Protein AF-A0A1P8WFX8-F1 (afdb_monomer)

Secondary structure (DSSP, 8-state):
--HHHHHHHHHHS-TTTTTSSS--HHHHHHHHHHHHHHHHHHHHHHHHHHHHHHHHHHHHHHHHHHHHHHHHHHHHHHHHTT-HHHHHHHHHHHHHHHHHHHHHHHHHHHHHHHHHHHHHHHHHHHHHHHHHHHHHHHHHHHHHHHHHHHHHHHHHHS---TTSHHHHHHHHHHHHHHHHHHHHHHHHHHHHHHTTSS--HHHHHHHHHHHHHHHHHHTT-

Structure (mmCIF, N/CA/C/O backbone):
data_AF-A0A1P8WFX8-F1
#
_entry.id   AF-A0A1P8WFX8-F1
#
loop_
_atom_site.group_PDB
_atom_site.id
_atom_site.type_symbol
_atom_site.label_atom_id
_atom_site.label_alt_id
_atom_site.label_comp_id
_atom_site.label_asym_id
_atom_site.label_entity_id
_atom_site.label_seq_id
_atom_site.pdbx_PDB_ins_code
_atom_site.Cartn_x
_atom_site.Cartn_y
_atom_site.Cartn_z
_atom_site.occupan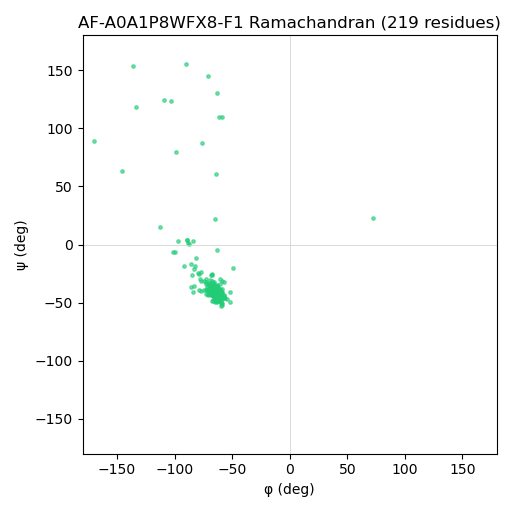cy
_atom_site.B_iso_or_equiv
_atom_site.auth_seq_id
_atom_site.auth_comp_id
_atom_site.auth_asym_id
_atom_site.auth_atom_id
_atom_site.pdbx_PDB_model_num
ATOM 1 N N . MET A 1 1 ? -5.690 -9.259 -25.626 1.00 56.44 1 MET A N 1
ATOM 2 C CA . MET A 1 1 ? -4.248 -9.549 -25.450 1.00 56.44 1 MET A CA 1
ATOM 3 C C . MET A 1 1 ? -3.688 -8.561 -24.440 1.00 56.44 1 MET A C 1
ATOM 5 O O . MET A 1 1 ? -3.880 -7.371 -24.637 1.00 56.44 1 MET A O 1
ATOM 9 N N . GLY A 1 2 ? -3.106 -9.028 -23.331 1.00 77.25 2 GLY A N 1
ATOM 10 C CA . GLY A 1 2 ? -2.660 -8.148 -22.244 1.00 77.25 2 GLY A CA 1
ATOM 11 C C . GLY A 1 2 ? -1.430 -7.318 -22.618 1.00 77.25 2 GLY A C 1
ATOM 12 O O . GLY A 1 2 ? -0.546 -7.807 -23.316 1.00 77.25 2 GLY A O 1
ATOM 13 N N . LEU A 1 3 ? -1.361 -6.086 -22.115 1.00 67.75 3 LEU A N 1
ATOM 14 C CA . LEU A 1 3 ? -0.237 -5.157 -22.296 1.00 67.75 3 LEU A CA 1
ATOM 15 C C . LEU A 1 3 ? 1.113 -5.790 -21.919 1.00 67.75 3 LEU A C 1
ATOM 17 O O . LEU A 1 3 ? 2.101 -5.681 -22.638 1.00 67.75 3 LEU A O 1
ATOM 21 N N . PHE A 1 4 ? 1.108 -6.555 -20.825 1.00 68.94 4 PHE A N 1
ATOM 22 C CA . PHE A 1 4 ? 2.247 -7.346 -20.361 1.00 68.94 4 PHE A CA 1
ATOM 23 C C . PHE A 1 4 ? 2.668 -8.431 -21.343 1.00 68.94 4 PHE A C 1
ATOM 25 O O . PHE A 1 4 ? 3.859 -8.659 -21.521 1.00 68.94 4 PHE A O 1
ATOM 32 N N . LYS A 1 5 ? 1.697 -9.087 -21.985 1.00 72.88 5 LYS A N 1
ATOM 33 C CA . LYS A 1 5 ? 1.970 -10.114 -22.986 1.00 72.88 5 LYS A CA 1
ATOM 34 C C . LYS A 1 5 ? 2.610 -9.483 -24.218 1.00 72.88 5 LYS A C 1
ATOM 36 O O . LYS A 1 5 ? 3.640 -9.963 -24.643 1.00 72.88 5 LYS A O 1
ATOM 41 N N . ARG A 1 6 ? 2.107 -8.332 -24.682 1.00 72.44 6 ARG A N 1
ATOM 42 C CA . ARG A 1 6 ? 2.727 -7.573 -25.782 1.00 72.44 6 ARG A CA 1
ATOM 43 C C . ARG A 1 6 ? 4.179 -7.192 -25.495 1.00 72.44 6 ARG A C 1
ATOM 45 O O . ARG A 1 6 ? 5.024 -7.347 -26.360 1.00 72.44 6 ARG A O 1
ATOM 52 N N . ILE A 1 7 ? 4.477 -6.715 -24.287 1.00 68.44 7 ILE A N 1
ATOM 53 C CA . ILE A 1 7 ? 5.852 -6.351 -23.908 1.00 68.44 7 ILE A CA 1
ATOM 54 C C . ILE A 1 7 ? 6.739 -7.588 -23.822 1.00 68.44 7 ILE A C 1
ATOM 56 O O . ILE A 1 7 ? 7.848 -7.562 -24.342 1.00 68.44 7 ILE A O 1
ATOM 60 N N . SER A 1 8 ? 6.245 -8.669 -23.216 1.00 72.62 8 SER A N 1
ATOM 61 C CA . SER A 1 8 ? 6.962 -9.944 -23.179 1.00 72.62 8 SER A CA 1
ATOM 62 C C . SER A 1 8 ? 7.231 -10.465 -24.587 1.00 72.62 8 SER A C 1
ATOM 64 O O . SER A 1 8 ? 8.357 -10.841 -24.872 1.00 72.62 8 SER A O 1
ATOM 66 N N . ASP A 1 9 ? 6.238 -10.423 -25.475 1.00 73.81 9 ASP A N 1
ATOM 67 C CA . ASP A 1 9 ? 6.354 -10.866 -26.862 1.00 73.81 9 ASP A CA 1
ATOM 68 C C . ASP A 1 9 ? 7.395 -10.015 -27.615 1.00 73.81 9 ASP A C 1
ATOM 70 O O . ASP A 1 9 ? 8.223 -10.571 -28.322 1.00 73.81 9 ASP A O 1
ATOM 74 N N . ILE A 1 10 ? 7.437 -8.691 -27.402 1.00 68.50 10 ILE A N 1
ATOM 75 C CA . ILE A 1 10 ? 8.447 -7.795 -28.006 1.00 68.50 10 ILE A CA 1
ATOM 76 C C . ILE A 1 10 ? 9.856 -8.052 -27.443 1.00 68.50 10 ILE A C 1
ATOM 78 O O . ILE A 1 10 ? 10.834 -7.958 -28.179 1.00 68.50 10 ILE A O 1
ATOM 82 N N . ILE A 1 11 ? 9.984 -8.353 -26.146 1.00 66.50 11 ILE A N 1
ATOM 83 C CA . ILE A 1 11 ? 11.280 -8.655 -25.510 1.00 66.50 11 ILE A CA 1
ATOM 84 C C . ILE A 1 11 ? 11.791 -10.038 -25.939 1.00 66.50 11 ILE A C 1
ATOM 86 O O . ILE A 1 11 ? 12.990 -10.217 -26.139 1.00 66.50 11 ILE A O 1
ATOM 90 N N . SER A 1 12 ? 10.891 -11.018 -26.051 1.00 67.44 12 SER A N 1
ATOM 91 C CA . SER A 1 12 ? 11.200 -12.395 -26.444 1.00 67.44 12 SER A CA 1
ATOM 92 C C . SER A 1 12 ? 11.386 -12.557 -27.950 1.00 67.44 12 SER A C 1
ATOM 94 O O . SER A 1 12 ? 12.101 -13.469 -28.364 1.00 67.44 12 SER A O 1
ATOM 96 N N . ALA A 1 13 ? 10.780 -11.688 -28.766 1.00 64.88 13 ALA A N 1
ATOM 97 C CA . ALA A 1 13 ? 11.013 -11.652 -30.200 1.00 64.88 13 ALA A CA 1
ATOM 98 C C . ALA A 1 13 ? 12.492 -11.345 -30.455 1.00 64.88 13 ALA A C 1
ATOM 100 O O . ALA A 1 13 ? 12.999 -10.252 -30.192 1.00 64.88 13 ALA A O 1
ATOM 101 N N . ASN A 1 14 ? 13.210 -12.349 -30.948 1.00 53.84 14 ASN A N 1
ATOM 102 C CA . ASN A 1 14 ? 14.603 -12.202 -31.311 1.00 53.84 14 ASN A CA 1
ATOM 103 C C . ASN A 1 14 ? 14.687 -11.176 -32.452 1.00 53.84 14 ASN A C 1
ATOM 105 O O . ASN A 1 14 ? 13.964 -11.284 -33.441 1.00 53.84 14 ASN A O 1
ATOM 109 N N . LEU A 1 15 ? 15.573 -10.184 -32.324 1.00 51.28 15 LEU A N 1
ATOM 110 C CA . LEU A 1 15 ? 15.768 -9.077 -33.279 1.00 51.28 15 LEU A CA 1
ATOM 111 C C . LEU A 1 15 ? 15.912 -9.526 -34.751 1.00 51.28 15 LEU A C 1
ATOM 113 O O . LEU A 1 15 ? 15.701 -8.713 -35.646 1.00 51.28 15 LEU A O 1
ATOM 117 N N . ASN A 1 16 ? 16.257 -10.795 -34.995 1.00 48.66 16 ASN A N 1
ATOM 118 C CA . ASN A 1 16 ? 16.336 -11.399 -36.325 1.00 48.66 16 ASN A CA 1
ATOM 119 C C . ASN A 1 16 ? 14.975 -11.592 -37.026 1.00 48.66 16 ASN A C 1
ATOM 121 O O . ASN A 1 16 ? 14.942 -11.529 -38.248 1.00 48.66 16 ASN A O 1
ATOM 125 N N . GLU A 1 17 ? 13.872 -11.813 -36.302 1.00 52.41 17 GLU A N 1
ATOM 126 C CA . GLU A 1 17 ? 12.550 -12.104 -36.902 1.00 52.41 17 GLU A CA 1
ATOM 127 C C . GLU A 1 17 ? 11.697 -10.843 -37.136 1.00 52.41 17 GLU A C 1
ATOM 129 O O . GLU A 1 17 ? 10.786 -10.847 -37.958 1.00 52.41 17 GLU A O 1
ATOM 134 N N . MET A 1 18 ? 12.012 -9.721 -36.477 1.00 50.25 18 MET A N 1
ATOM 135 C CA . MET A 1 18 ? 11.267 -8.458 -36.627 1.00 50.25 18 MET A CA 1
ATOM 136 C C . MET A 1 18 ? 11.697 -7.597 -37.825 1.00 50.25 18 MET A C 1
ATOM 138 O O . MET A 1 18 ? 11.177 -6.500 -38.008 1.00 50.25 18 MET A O 1
ATOM 142 N N . VAL A 1 19 ? 12.636 -8.063 -38.652 1.00 49.78 19 VAL A N 1
ATOM 143 C CA . VAL A 1 19 ? 13.063 -7.335 -39.860 1.00 49.78 19 VAL A CA 1
ATOM 144 C C . VAL A 1 19 ? 12.045 -7.483 -41.005 1.00 49.78 19 VAL A C 1
ATOM 146 O O . VAL A 1 19 ? 11.970 -6.610 -41.866 1.00 49.78 19 VAL A O 1
ATOM 149 N N . GLU A 1 20 ? 11.217 -8.535 -41.009 1.00 47.53 20 GLU A N 1
ATOM 150 C CA . GLU A 1 20 ? 10.267 -8.806 -42.103 1.00 47.53 20 GLU A CA 1
ATOM 151 C C . GLU A 1 20 ? 8.939 -8.034 -41.998 1.00 47.53 20 GLU A C 1
ATOM 153 O O . GLU A 1 20 ? 8.277 -7.807 -43.013 1.00 47.53 20 GLU A O 1
ATOM 158 N N . GLN A 1 21 ? 8.556 -7.552 -40.810 1.00 49.03 21 GLN A N 1
ATOM 159 C CA . GLN A 1 21 ? 7.349 -6.741 -40.617 1.00 49.03 21 GLN A CA 1
ATOM 160 C C . GLN A 1 21 ? 7.727 -5.292 -40.311 1.00 49.03 21 GLN A C 1
ATOM 162 O O . GLN A 1 21 ? 8.481 -5.008 -39.393 1.00 49.03 21 GLN A O 1
ATOM 167 N N . HIS A 1 22 ? 7.200 -4.366 -41.107 1.00 50.59 22 HIS A N 1
ATOM 168 C CA . HIS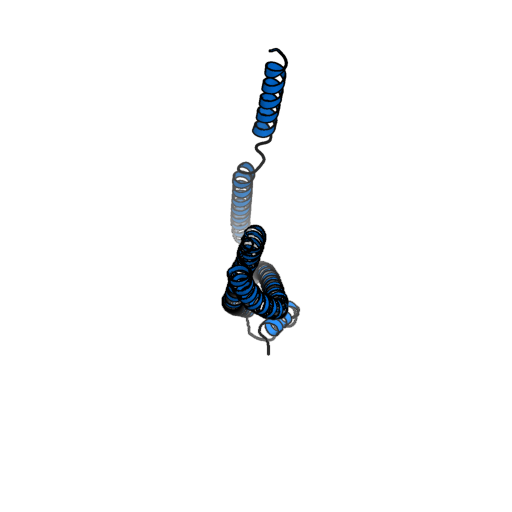 A 1 22 ? 7.580 -2.953 -41.206 1.00 50.59 22 HIS A CA 1
ATOM 169 C C . HIS A 1 22 ? 7.332 -2.076 -39.941 1.00 50.59 22 HIS A C 1
ATOM 171 O O . HIS A 1 22 ? 7.239 -0.853 -40.059 1.00 50.59 22 HIS A O 1
ATOM 177 N N . GLU A 1 23 ? 7.221 -2.640 -38.731 1.00 57.81 23 GLU A N 1
ATOM 178 C CA . GLU A 1 23 ? 7.026 -1.893 -37.477 1.00 57.81 23 GLU A CA 1
ATOM 179 C C . GLU A 1 23 ? 8.318 -1.785 -36.651 1.00 57.81 23 GLU A C 1
ATOM 181 O O . GLU A 1 23 ? 8.911 -2.781 -36.248 1.00 57.81 23 GLU A O 1
ATOM 186 N N . ASP A 1 24 ? 8.733 -0.547 -36.343 1.00 72.62 24 ASP A N 1
ATOM 187 C CA . ASP A 1 24 ? 9.866 -0.252 -35.455 1.00 72.62 24 ASP A CA 1
ATOM 188 C C . ASP A 1 24 ? 9.630 -0.863 -34.045 1.00 72.62 24 ASP A C 1
ATOM 190 O O . ASP A 1 24 ? 8.842 -0.295 -33.271 1.00 72.62 24 ASP A O 1
ATOM 194 N N . PRO A 1 25 ? 10.359 -1.923 -33.625 1.00 72.12 25 PRO A N 1
ATOM 195 C CA . PRO A 1 25 ? 10.209 -2.532 -32.291 1.00 72.12 25 PRO A CA 1
ATOM 196 C C . PRO A 1 25 ? 10.420 -1.524 -31.162 1.00 72.12 25 PRO A C 1
ATOM 198 O O . PRO A 1 25 ? 9.790 -1.576 -30.109 1.00 72.12 25 PRO A O 1
ATOM 201 N N . GLU A 1 26 ? 11.293 -0.552 -31.411 1.00 77.00 26 GLU A N 1
ATOM 202 C CA . GLU A 1 26 ? 11.601 0.536 -30.497 1.00 77.00 26 GLU A CA 1
ATOM 203 C C . GLU A 1 26 ? 10.384 1.429 -30.222 1.00 77.00 26 GLU A C 1
ATOM 205 O O . GLU A 1 26 ? 10.156 1.832 -29.080 1.00 77.00 26 GLU A O 1
ATOM 210 N N . LYS A 1 27 ? 9.585 1.741 -31.251 1.00 82.12 27 LYS A N 1
ATOM 211 C CA . LYS A 1 27 ? 8.382 2.571 -31.098 1.00 82.12 27 LYS A CA 1
ATOM 212 C C . LYS A 1 27 ? 7.293 1.807 -30.355 1.00 82.12 27 LYS A C 1
ATOM 214 O O . LYS A 1 27 ? 6.700 2.363 -29.432 1.00 82.12 27 LYS A O 1
ATOM 219 N N . MET A 1 28 ? 7.103 0.535 -30.696 1.00 80.62 28 MET A N 1
ATOM 220 C CA . MET A 1 28 ? 6.141 -0.348 -30.034 1.00 80.62 28 MET A CA 1
ATOM 221 C C . MET A 1 28 ? 6.474 -0.531 -28.550 1.00 80.62 28 MET A C 1
ATOM 223 O O . MET A 1 28 ? 5.609 -0.352 -27.695 1.00 80.62 28 MET A O 1
ATOM 227 N N . LEU A 1 29 ? 7.745 -0.783 -28.218 1.00 82.06 29 LEU A N 1
ATOM 228 C CA . LEU A 1 29 ? 8.194 -0.906 -26.831 1.00 82.06 29 LEU A CA 1
ATOM 229 C C . LEU A 1 29 ? 8.054 0.419 -26.065 1.00 82.06 29 LEU A C 1
ATOM 231 O O . LEU A 1 29 ? 7.585 0.426 -24.929 1.00 82.06 29 LEU A O 1
ATOM 235 N N . LYS A 1 30 ? 8.388 1.561 -26.688 1.00 86.19 30 LYS A N 1
ATOM 236 C CA . LYS A 1 30 ? 8.165 2.897 -26.100 1.00 86.19 30 LYS A CA 1
ATOM 237 C C . LYS A 1 30 ? 6.692 3.150 -25.792 1.00 86.19 30 LYS A C 1
ATOM 239 O O . LYS A 1 30 ? 6.390 3.672 -24.719 1.00 86.19 30 LYS A O 1
ATOM 244 N N . GLN A 1 31 ? 5.792 2.807 -26.710 1.00 86.94 31 GLN A N 1
ATOM 245 C CA . GLN A 1 31 ? 4.354 2.948 -26.502 1.00 86.94 31 GLN A CA 1
ATOM 246 C C . GLN A 1 31 ? 3.876 2.039 -25.369 1.00 86.94 31 GLN A C 1
ATOM 248 O O . GLN A 1 31 ? 3.228 2.513 -24.439 1.00 86.94 31 GLN A O 1
ATOM 253 N N . ALA A 1 32 ? 4.279 0.772 -25.382 1.00 83.44 32 ALA A N 1
ATOM 254 C CA . ALA A 1 32 ? 3.885 -0.177 -24.356 1.00 83.44 32 ALA A CA 1
ATOM 255 C C . ALA A 1 32 ? 4.404 0.223 -22.957 1.00 83.44 32 ALA A C 1
ATOM 257 O O . ALA A 1 32 ? 3.692 0.079 -21.967 1.00 83.44 32 ALA A O 1
ATOM 258 N N . ILE A 1 33 ? 5.600 0.820 -22.859 1.00 87.81 33 ILE A N 1
ATOM 259 C CA . ILE A 1 33 ? 6.113 1.405 -21.607 1.00 87.81 33 ILE A CA 1
ATOM 260 C C . ILE A 1 33 ? 5.248 2.583 -21.134 1.00 87.81 33 ILE A C 1
ATOM 262 O O . ILE A 1 33 ? 5.041 2.736 -19.930 1.00 87.81 33 ILE A O 1
ATOM 266 N N . ARG A 1 34 ? 4.750 3.439 -22.038 1.00 90.38 34 ARG A N 1
ATOM 267 C CA . ARG A 1 34 ? 3.857 4.556 -21.666 1.00 90.38 34 ARG A CA 1
ATOM 268 C C . ARG A 1 34 ? 2.531 4.039 -21.121 1.00 90.38 34 ARG A C 1
ATOM 270 O O . ARG A 1 34 ? 2.134 4.433 -20.031 1.00 90.38 34 ARG A O 1
ATOM 277 N N . GLU A 1 35 ? 1.918 3.103 -21.831 1.00 87.81 35 GLU A N 1
ATOM 278 C CA . GLU A 1 35 ? 0.680 2.452 -21.409 1.00 87.81 35 GLU A CA 1
ATOM 2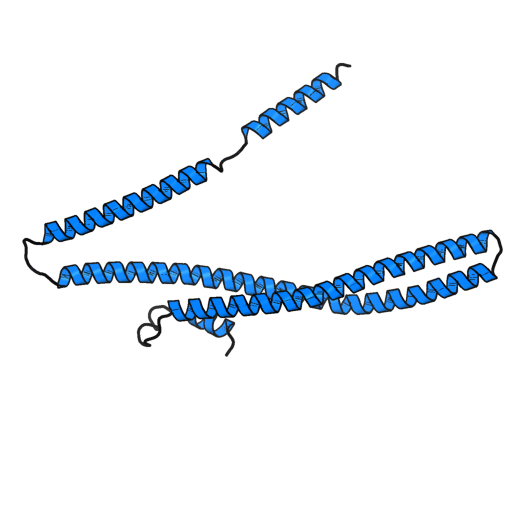79 C C . GLU A 1 35 ? 0.861 1.710 -20.064 1.00 87.81 35 GLU A C 1
ATOM 281 O O . GLU A 1 35 ? 0.014 1.799 -19.175 1.00 87.81 35 GLU A O 1
ATOM 286 N N . MET A 1 36 ? 2.005 1.046 -19.847 1.00 88.25 36 MET A N 1
ATOM 287 C CA . MET A 1 36 ? 2.332 0.409 -18.565 1.00 88.25 36 MET A CA 1
ATOM 288 C C . MET A 1 36 ? 2.485 1.435 -17.437 1.00 88.25 36 MET A C 1
ATOM 290 O O . MET A 1 36 ? 1.989 1.203 -16.339 1.00 88.25 36 MET A O 1
ATOM 294 N N . LYS A 1 37 ? 3.124 2.585 -17.694 1.00 91.56 37 LYS A N 1
ATOM 295 C CA . LYS A 1 37 ? 3.221 3.686 -16.720 1.00 91.56 37 LYS A CA 1
ATOM 296 C C . LYS A 1 37 ? 1.848 4.217 -16.322 1.00 91.56 37 LYS A C 1
ATOM 298 O O . LYS A 1 37 ? 1.622 4.492 -15.148 1.00 91.56 37 LYS A O 1
ATOM 303 N N . GLU A 1 38 ? 0.943 4.378 -17.280 1.00 92.12 38 GLU A N 1
ATOM 304 C CA . GLU A 1 38 ? -0.431 4.814 -17.011 1.00 92.12 38 GLU A CA 1
ATOM 305 C C . GLU A 1 38 ? -1.200 3.772 -16.195 1.00 92.12 38 GLU A C 1
ATOM 307 O O . GLU A 1 38 ? -1.835 4.117 -15.199 1.00 92.12 38 GLU A O 1
ATOM 312 N N . SER A 1 39 ? -1.068 2.491 -16.547 1.00 89.06 39 SER A N 1
ATOM 313 C CA . SER A 1 39 ? -1.672 1.391 -15.794 1.00 89.06 39 SER A CA 1
ATOM 314 C C . SER A 1 39 ? -1.134 1.292 -14.365 1.00 89.06 39 SER A C 1
ATOM 316 O O . SER A 1 39 ? -1.922 1.071 -13.448 1.00 89.06 39 SER A O 1
ATOM 318 N N . ILE A 1 40 ? 0.173 1.489 -14.159 1.00 91.69 40 ILE A N 1
ATOM 319 C CA . ILE A 1 40 ? 0.781 1.519 -12.823 1.00 91.69 40 ILE A CA 1
ATOM 320 C C . ILE A 1 40 ? 0.211 2.680 -12.014 1.00 91.69 40 ILE A C 1
ATOM 322 O O . ILE A 1 40 ? -0.239 2.457 -10.900 1.00 91.69 40 ILE A O 1
ATOM 326 N N . LYS A 1 41 ? 0.127 3.890 -12.580 1.00 93.88 41 LYS A N 1
ATOM 327 C CA . LYS A 1 41 ? -0.475 5.041 -11.885 1.00 93.88 41 LYS A CA 1
ATOM 328 C C . LYS A 1 41 ? -1.927 4.789 -11.479 1.00 93.88 41 LYS A C 1
ATOM 330 O O . LYS A 1 41 ? -2.330 5.159 -10.380 1.00 93.88 41 LYS A O 1
ATOM 335 N N . ALA A 1 42 ? -2.720 4.165 -12.348 1.00 90.94 42 ALA A N 1
ATOM 336 C CA . ALA A 1 42 ? -4.094 3.799 -12.013 1.00 90.94 42 ALA A CA 1
ATOM 337 C C . ALA A 1 42 ? -4.133 2.784 -10.855 1.00 90.94 42 ALA A C 1
ATOM 339 O O . ALA A 1 42 ? -4.839 2.996 -9.871 1.00 90.94 42 ALA A O 1
ATOM 340 N N . ALA A 1 43 ? -3.301 1.739 -10.925 1.00 91.06 43 ALA A N 1
ATOM 341 C CA . ALA A 1 43 ? -3.182 0.736 -9.871 1.00 91.06 43 ALA A CA 1
ATOM 342 C C . ALA A 1 43 ? -2.669 1.325 -8.541 1.00 91.06 43 ALA A C 1
ATOM 344 O O . ALA A 1 43 ? -3.125 0.914 -7.474 1.00 91.06 43 ALA A O 1
ATOM 345 N N . GLU A 1 44 ? -1.766 2.309 -8.579 1.00 92.81 44 GLU A N 1
ATOM 346 C CA . GLU A 1 44 ? -1.293 3.053 -7.405 1.00 92.81 44 GLU A CA 1
ATOM 347 C C . GLU A 1 44 ? -2.430 3.812 -6.725 1.00 92.81 44 GLU A C 1
ATOM 349 O O . GLU A 1 44 ? -2.557 3.748 -5.503 1.00 92.81 44 GLU A O 1
ATOM 354 N N . LEU A 1 45 ? -3.282 4.496 -7.495 1.00 94.25 45 LEU A N 1
ATOM 355 C CA . LEU A 1 45 ? -4.430 5.224 -6.952 1.00 94.25 45 LEU A CA 1
ATOM 356 C C . LEU A 1 45 ? -5.442 4.281 -6.297 1.00 94.25 45 LEU A C 1
ATOM 358 O O . LEU A 1 45 ? -5.921 4.562 -5.196 1.00 94.25 45 LEU A O 1
ATOM 362 N N . ASP A 1 46 ? -5.745 3.154 -6.937 1.00 90.19 46 ASP A N 1
ATOM 363 C CA . ASP A 1 46 ? -6.674 2.169 -6.382 1.00 90.19 46 ASP A CA 1
ATOM 364 C C . ASP A 1 46 ? -6.094 1.484 -5.140 1.00 90.19 46 ASP A C 1
ATOM 366 O O . ASP A 1 46 ? -6.763 1.395 -4.108 1.00 90.19 46 ASP A O 1
ATOM 370 N N . THR A 1 47 ? -4.811 1.117 -5.169 1.00 92.19 47 THR A N 1
ATOM 371 C CA . THR A 1 47 ? -4.114 0.565 -3.998 1.00 92.19 47 THR A CA 1
ATOM 372 C C . THR A 1 47 ? -4.052 1.582 -2.859 1.00 92.19 47 THR A C 1
ATOM 374 O O . THR A 1 47 ? -4.253 1.224 -1.698 1.00 92.19 47 THR A O 1
ATOM 377 N N . ALA A 1 48 ? -3.837 2.865 -3.160 1.00 92.56 48 ALA A N 1
ATOM 378 C CA . ALA A 1 48 ? -3.840 3.929 -2.163 1.00 92.56 48 ALA A CA 1
ATOM 379 C C . ALA A 1 48 ? -5.214 4.092 -1.498 1.00 92.56 48 ALA A C 1
ATOM 381 O O . ALA A 1 48 ? -5.276 4.307 -0.288 1.00 92.56 48 ALA A O 1
ATOM 382 N N . ARG A 1 49 ? -6.314 3.951 -2.251 1.00 92.75 49 ARG A N 1
ATOM 383 C CA . ARG A 1 49 ? -7.681 3.980 -1.700 1.00 92.75 49 ARG A CA 1
ATOM 384 C C . ARG A 1 49 ? -7.933 2.812 -0.752 1.00 92.75 49 ARG A C 1
ATOM 386 O O . ARG A 1 49 ? -8.425 3.031 0.354 1.00 92.75 49 ARG A O 1
ATOM 393 N N . VAL A 1 50 ? -7.558 1.596 -1.150 1.00 91.38 50 VAL A N 1
ATOM 394 C CA . VAL A 1 50 ? -7.710 0.396 -0.308 1.00 91.38 50 VAL A CA 1
ATOM 395 C C . VAL A 1 50 ? -6.861 0.519 0.959 1.00 91.38 50 VAL A C 1
ATOM 397 O O . VAL A 1 50 ? -7.371 0.350 2.065 1.00 91.38 50 VAL A O 1
ATOM 400 N N . LEU A 1 51 ? -5.604 0.944 0.823 1.00 93.06 51 LEU A N 1
ATOM 401 C CA . LEU A 1 51 ? -4.712 1.185 1.956 1.00 93.06 51 LEU A CA 1
ATOM 402 C C . LEU A 1 51 ? -5.226 2.296 2.885 1.00 93.06 51 LEU A C 1
ATOM 404 O O . LEU A 1 51 ? -5.057 2.222 4.103 1.00 93.06 51 LEU A O 1
ATOM 408 N N . ALA A 1 52 ? -5.835 3.348 2.338 1.00 94.12 52 ALA A N 1
ATOM 409 C CA . ALA A 1 52 ? -6.445 4.400 3.143 1.00 94.12 52 ALA A CA 1
ATOM 410 C C . ALA A 1 52 ? -7.616 3.856 3.972 1.00 94.12 52 ALA A C 1
ATOM 412 O O . ALA A 1 5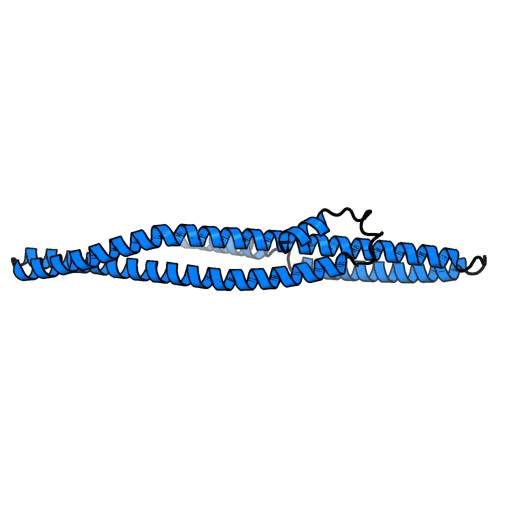2 ? -7.734 4.211 5.145 1.00 94.12 52 ALA A O 1
ATOM 413 N N . ASN A 1 53 ? -8.437 2.974 3.397 1.00 93.06 53 ASN A N 1
ATOM 414 C CA . ASN A 1 53 ? -9.523 2.311 4.116 1.00 93.06 53 ASN A CA 1
ATOM 415 C C . ASN A 1 53 ? -8.988 1.376 5.209 1.00 93.06 53 ASN A C 1
ATOM 417 O O . ASN A 1 53 ? -9.427 1.486 6.349 1.00 93.06 53 ASN A O 1
ATOM 421 N N . GLU A 1 54 ? -7.975 0.555 4.919 1.00 94.38 54 GLU A N 1
ATOM 422 C CA . GLU A 1 54 ? -7.302 -0.278 5.930 1.00 94.38 54 GLU A CA 1
ATOM 423 C C . GLU A 1 54 ? -6.765 0.577 7.091 1.00 94.38 54 GLU A C 1
ATOM 425 O O . GLU A 1 54 ? -6.994 0.279 8.262 1.00 94.38 54 GLU A O 1
ATOM 430 N N . LYS A 1 55 ? -6.102 1.704 6.791 1.00 96.06 55 LYS A N 1
ATOM 431 C CA . LYS A 1 55 ? -5.608 2.631 7.822 1.00 96.06 55 LYS A CA 1
ATOM 432 C C . LYS A 1 55 ? -6.733 3.255 8.645 1.00 96.06 55 LYS A C 1
ATOM 434 O O . LYS A 1 55 ? -6.530 3.495 9.835 1.00 96.06 55 LYS A O 1
ATOM 439 N N . LYS A 1 56 ? -7.885 3.554 8.040 1.00 96.25 56 LYS A N 1
ATOM 440 C CA . LYS A 1 56 ? -9.062 4.047 8.772 1.00 96.25 56 LYS A CA 1
ATOM 441 C C . LYS A 1 56 ? -9.582 2.982 9.733 1.00 96.25 56 LYS A C 1
ATOM 443 O O . LYS A 1 56 ? -9.686 3.280 10.917 1.00 96.25 56 LYS A O 1
ATOM 448 N N . LEU A 1 57 ? -9.771 1.749 9.262 1.00 96.00 57 LEU A N 1
ATOM 449 C CA . LEU A 1 57 ? -10.199 0.622 10.096 1.00 96.00 57 LEU A CA 1
ATOM 450 C C . LEU A 1 57 ? -9.235 0.380 11.266 1.00 96.00 57 LEU A C 1
ATOM 452 O O . LEU A 1 57 ? -9.671 0.256 12.405 1.00 96.00 57 LEU A O 1
ATOM 456 N N . LYS A 1 58 ? -7.916 0.421 11.027 1.00 96.56 58 LYS A N 1
ATOM 457 C CA . LYS A 1 58 ? -6.904 0.314 12.096 1.00 96.56 58 LYS A CA 1
ATOM 458 C C . LYS A 1 58 ? -7.014 1.429 13.133 1.00 96.56 58 LYS A C 1
ATOM 460 O O . LYS A 1 58 ? -6.879 1.173 14.325 1.00 96.56 58 LYS A O 1
ATOM 465 N N . ARG A 1 59 ? -7.252 2.672 12.704 1.00 97.56 59 ARG A N 1
ATOM 466 C CA . ARG A 1 59 ? -7.443 3.803 13.629 1.00 97.56 59 ARG A CA 1
ATOM 467 C C . ARG A 1 59 ? -8.716 3.640 14.454 1.00 97.56 59 ARG A C 1
ATOM 469 O O . ARG A 1 59 ? -8.682 3.855 15.660 1.00 97.56 59 ARG A O 1
ATOM 476 N N . GLU A 1 60 ? -9.814 3.245 13.819 1.00 96.50 60 GLU A N 1
ATOM 477 C CA . GLU A 1 60 ? -11.079 2.974 14.506 1.00 96.50 60 GLU A CA 1
ATOM 478 C C . GLU A 1 60 ? -10.945 1.821 15.503 1.00 96.50 60 GLU A C 1
ATOM 480 O O . GLU A 1 60 ? -11.469 1.920 16.614 1.00 96.50 60 GLU A O 1
ATOM 485 N N . LEU A 1 61 ? -10.188 0.777 15.154 1.00 97.75 61 LEU A N 1
ATOM 486 C CA . LEU A 1 61 ? -9.885 -0.335 16.048 1.00 97.75 61 LEU A CA 1
ATOM 487 C C . LEU A 1 61 ? -9.152 0.159 17.297 1.00 97.75 61 LEU A C 1
ATOM 489 O O . LEU A 1 61 ? -9.619 -0.077 18.406 1.00 97.75 61 LEU A O 1
ATOM 493 N N . VAL A 1 62 ? -8.053 0.900 17.122 1.00 97.62 62 VAL A N 1
ATOM 494 C CA . VAL A 1 62 ? -7.258 1.438 18.239 1.00 97.62 62 VAL A CA 1
ATOM 495 C C . VAL A 1 62 ? -8.102 2.343 19.141 1.00 97.62 62 VAL A C 1
ATOM 497 O O . VAL A 1 62 ? -8.013 2.247 20.366 1.00 97.62 62 VAL A O 1
ATOM 500 N N . ASN A 1 63 ? -8.959 3.187 18.560 1.00 96.81 63 ASN A N 1
ATOM 501 C CA . ASN A 1 63 ? -9.857 4.049 19.327 1.00 96.81 63 ASN A CA 1
ATOM 502 C C . ASN A 1 63 ? -10.847 3.223 20.162 1.00 96.81 63 ASN A C 1
ATOM 504 O O . ASN A 1 63 ? -10.945 3.432 21.371 1.00 96.81 63 ASN A O 1
ATOM 508 N N . ASN A 1 64 ? -11.520 2.238 19.563 1.00 96.94 64 ASN A N 1
ATOM 509 C CA . ASN A 1 64 ? -12.467 1.393 20.293 1.00 96.94 64 ASN A CA 1
ATOM 510 C C . ASN A 1 64 ? -11.774 0.510 21.342 1.00 96.94 64 ASN A C 1
ATOM 512 O O . ASN A 1 64 ? -12.310 0.322 22.430 1.00 96.94 64 ASN A O 1
ATOM 516 N N . GLU A 1 65 ? -10.563 0.015 21.079 1.00 97.19 65 GLU A N 1
ATOM 517 C CA . GLU A 1 65 ? -9.762 -0.695 22.083 1.00 97.19 65 GLU A CA 1
ATOM 518 C C . GLU A 1 65 ? -9.396 0.211 23.265 1.00 97.19 65 GLU A C 1
ATOM 520 O O . GLU A 1 65 ? -9.420 -0.229 24.418 1.00 97.19 65 GLU A O 1
ATOM 525 N N . SER A 1 66 ? -9.091 1.486 23.005 1.00 97.50 66 SER A N 1
ATOM 526 C CA . SER A 1 66 ? -8.853 2.470 24.064 1.00 97.50 66 SER A CA 1
ATOM 527 C C . SER A 1 66 ? -10.119 2.748 24.882 1.00 97.50 66 SER A C 1
ATOM 529 O O . SER A 1 66 ? -10.048 2.805 26.110 1.00 97.50 66 SER A O 1
ATOM 531 N N . ASP A 1 67 ? -11.287 2.805 24.236 1.00 96.25 67 ASP A N 1
ATOM 532 C CA . ASP A 1 67 ? -12.578 2.948 24.910 1.00 96.25 67 ASP A CA 1
ATOM 533 C C . ASP A 1 67 ? -12.912 1.728 25.769 1.00 96.25 67 ASP A C 1
ATOM 535 O O . ASP A 1 67 ? -13.340 1.886 26.911 1.00 96.25 67 ASP A O 1
ATOM 539 N N . VAL A 1 68 ? -12.660 0.509 25.279 1.00 97.12 68 VAL A N 1
ATOM 540 C CA . VAL A 1 68 ? -12.810 -0.726 26.068 1.00 97.12 68 VAL A CA 1
ATOM 541 C C . VAL A 1 68 ? -11.952 -0.665 27.331 1.00 97.12 68 VAL A C 1
ATOM 543 O O . VAL A 1 68 ? -12.443 -0.987 28.416 1.00 97.12 68 VAL A O 1
ATOM 546 N N . LYS A 1 69 ? -10.691 -0.227 27.222 1.00 96.94 69 LYS A N 1
ATOM 547 C CA . LYS A 1 69 ? -9.797 -0.063 28.381 1.00 96.94 69 LYS A CA 1
ATOM 548 C C . LYS A 1 69 ? -10.321 0.997 29.348 1.00 96.94 69 LYS A C 1
ATOM 550 O O . LYS A 1 69 ? -10.387 0.735 30.544 1.00 96.94 69 LYS A O 1
ATOM 555 N N . ARG A 1 70 ? -10.765 2.148 28.834 1.00 97.19 70 ARG A N 1
ATOM 556 C CA . ARG A 1 70 ? -11.344 3.231 29.640 1.00 97.19 70 ARG A CA 1
ATOM 557 C C . ARG A 1 70 ? -12.580 2.770 30.412 1.00 97.19 70 ARG A C 1
ATOM 559 O O . ARG A 1 70 ? -12.647 2.969 31.616 1.00 97.19 70 ARG A O 1
ATOM 566 N N . TRP A 1 71 ? -13.531 2.114 29.746 1.00 96.00 71 TRP A N 1
ATOM 567 C CA . TRP A 1 71 ? -14.737 1.596 30.401 1.00 96.00 71 TRP A CA 1
ATOM 568 C C . TRP A 1 71 ? -14.441 0.456 31.374 1.00 96.00 71 TRP A C 1
ATOM 570 O O . TRP A 1 71 ? -15.194 0.264 32.322 1.00 96.00 71 TRP A O 1
ATOM 580 N N . THR A 1 72 ? -13.356 -0.290 31.157 1.00 95.62 72 THR A N 1
ATOM 581 C CA . THR A 1 72 ? -12.893 -1.297 32.119 1.00 95.62 72 THR A CA 1
ATOM 582 C C . THR A 1 72 ? -12.386 -0.629 33.396 1.00 95.62 72 THR A C 1
ATOM 584 O O . THR A 1 72 ? -12.868 -0.981 34.465 1.00 95.62 72 THR A O 1
ATOM 587 N N . ALA A 1 73 ? -11.523 0.385 33.286 1.00 96.69 73 ALA A N 1
ATOM 588 C CA . ALA A 1 73 ? -11.025 1.132 34.443 1.00 96.69 73 ALA A CA 1
ATOM 589 C C . ALA A 1 73 ? -12.150 1.861 35.205 1.00 96.69 73 ALA A C 1
ATOM 591 O O . ALA A 1 73 ? -12.178 1.857 36.432 1.00 96.69 73 ALA A O 1
ATOM 592 N N . GLU A 1 74 ? -13.117 2.441 34.487 1.00 94.88 74 GLU A N 1
ATOM 593 C CA . GLU A 1 74 ? -14.295 3.075 35.097 1.00 94.88 74 GLU A CA 1
ATOM 594 C C . GLU A 1 74 ? -15.163 2.053 35.851 1.00 94.88 74 GLU A C 1
ATOM 596 O O . GLU A 1 74 ? -15.659 2.335 36.939 1.00 94.88 74 GLU A O 1
ATOM 601 N N . ALA A 1 75 ? -15.341 0.851 35.289 1.00 94.50 75 ALA A N 1
ATOM 602 C CA . ALA A 1 75 ? -16.077 -0.220 35.951 1.00 94.50 75 ALA A CA 1
ATOM 603 C C . ALA A 1 75 ? -15.357 -0.706 37.216 1.00 94.50 75 ALA A C 1
ATOM 605 O O . ALA A 1 75 ? -16.014 -0.899 38.233 1.00 94.50 75 ALA A O 1
ATOM 606 N N . GLU A 1 76 ? -14.033 -0.871 37.164 1.00 94.88 76 GLU A N 1
ATOM 607 C CA . GLU A 1 76 ? -13.203 -1.246 38.318 1.00 94.88 76 GLU A CA 1
ATOM 608 C C . GLU A 1 76 ? -13.319 -0.202 39.436 1.00 94.88 76 GLU A C 1
ATOM 610 O O . GLU A 1 76 ? -13.695 -0.541 40.555 1.00 94.88 76 GLU A O 1
ATOM 615 N N . SER A 1 77 ? -13.148 1.084 39.110 1.00 96.06 77 SER A N 1
ATOM 616 C CA . SER A 1 77 ? -13.287 2.164 40.092 1.00 96.06 77 SER A CA 1
ATOM 617 C C . SER A 1 77 ? -14.699 2.250 40.687 1.00 96.06 77 SER A C 1
ATOM 619 O O . SER A 1 77 ? -14.852 2.511 41.880 1.00 96.06 77 SER A O 1
ATOM 621 N N . ALA A 1 78 ? -15.744 2.009 39.891 1.00 94.44 78 ALA A N 1
ATOM 622 C CA . ALA A 1 78 ? -17.116 1.985 40.388 1.00 94.44 78 ALA A CA 1
ATOM 623 C C . ALA A 1 78 ? -17.365 0.824 41.367 1.00 94.44 78 ALA A C 1
ATOM 625 O O . ALA A 1 78 ? -18.089 1.008 42.347 1.00 94.44 78 ALA A O 1
ATOM 626 N N . VAL A 1 79 ?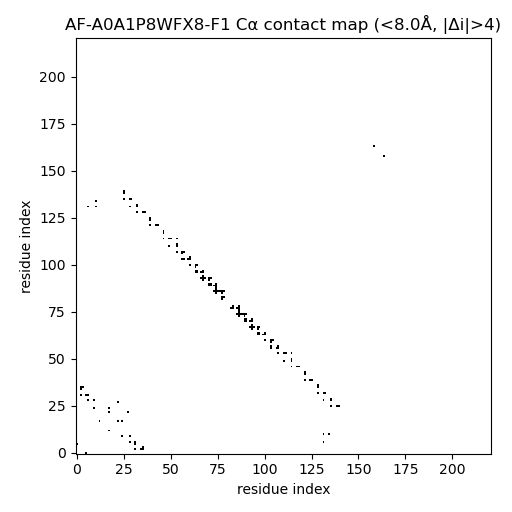 -16.757 -0.343 41.124 1.00 94.94 79 VAL A N 1
ATOM 627 C CA . VAL A 1 79 ? -16.809 -1.499 42.034 1.00 94.94 79 VAL A CA 1
ATOM 628 C C . VAL A 1 79 ? -16.067 -1.200 43.336 1.00 94.94 79 VAL A C 1
ATOM 630 O O . VAL A 1 79 ? -16.598 -1.497 44.404 1.00 94.94 79 VAL A O 1
ATOM 633 N N . ASP A 1 80 ? -14.905 -0.545 43.275 1.00 95.00 80 ASP A N 1
ATOM 634 C CA . ASP A 1 80 ? -14.120 -0.184 44.467 1.00 95.00 80 ASP A CA 1
ATOM 635 C C . ASP A 1 80 ? -14.890 0.738 45.427 1.00 95.00 80 ASP A C 1
ATOM 637 O O . ASP A 1 80 ? -14.753 0.644 46.647 1.00 95.00 80 ASP A O 1
ATOM 641 N N . VAL A 1 81 ? -15.737 1.619 44.884 1.00 95.38 81 VAL A N 1
ATOM 642 C CA . VAL A 1 81 ? -16.592 2.536 45.659 1.00 95.38 81 VAL A CA 1
ATOM 643 C C . VAL A 1 81 ? -17.949 1.892 46.018 1.00 95.38 81 VAL A C 1
ATOM 645 O O . VAL A 1 81 ? -18.787 2.517 46.666 1.00 95.38 81 VAL A O 1
ATOM 648 N N . GLY A 1 82 ? -18.185 0.632 45.628 1.00 94.44 82 GLY A N 1
ATOM 649 C CA . GLY A 1 82 ? -19.415 -0.117 45.917 1.00 94.44 82 GLY A CA 1
ATOM 650 C C . GLY A 1 82 ? -20.640 0.345 45.120 1.00 94.44 82 GLY A C 1
ATOM 651 O O . GLY A 1 82 ? -21.775 0.146 45.554 1.00 94.44 82 GLY A O 1
ATOM 652 N N . ASN A 1 83 ? -20.438 1.001 43.973 1.00 95.19 83 ASN A N 1
ATOM 653 C CA . ASN A 1 83 ? -21.512 1.497 43.115 1.00 95.19 83 ASN A CA 1
ATOM 654 C C . ASN A 1 83 ? -21.781 0.547 41.935 1.00 95.19 83 ASN A C 1
ATOM 656 O O . ASN A 1 83 ? -21.388 0.792 40.789 1.00 95.19 83 ASN A O 1
ATOM 660 N N . ASP A 1 84 ? -22.520 -0.524 42.221 1.00 93.56 84 ASP A N 1
ATOM 661 C CA . ASP A 1 84 ? -22.846 -1.585 41.261 1.00 93.56 84 ASP A CA 1
ATOM 662 C C . ASP A 1 84 ? -23.643 -1.099 40.040 1.00 93.56 84 ASP A C 1
ATOM 664 O O . ASP A 1 84 ? -23.529 -1.663 38.946 1.00 93.56 84 ASP A O 1
ATOM 668 N N . ASP A 1 85 ? -24.460 -0.055 40.193 1.00 94.00 85 ASP A N 1
ATOM 669 C CA . ASP A 1 85 ? -25.251 0.496 39.090 1.00 94.00 85 ASP A CA 1
ATOM 670 C C . ASP A 1 85 ? -24.370 1.234 38.076 1.00 94.00 85 ASP A C 1
ATOM 672 O O . ASP A 1 85 ? -24.588 1.125 36.862 1.00 94.00 85 ASP A O 1
ATOM 676 N N . LEU A 1 86 ? -23.359 1.967 38.552 1.00 92.00 86 LEU A N 1
ATOM 677 C CA . LEU A 1 86 ? -22.371 2.616 37.692 1.00 92.00 86 LEU A CA 1
ATOM 678 C C . LEU A 1 86 ? -21.465 1.573 37.023 1.00 92.00 86 LEU A C 1
ATOM 680 O O . LEU A 1 86 ? -21.255 1.644 35.808 1.00 92.00 86 LEU A O 1
ATOM 684 N N . ALA A 1 87 ? -21.033 0.554 37.772 1.00 93.50 87 ALA A N 1
ATOM 685 C CA . ALA A 1 87 ? -20.246 -0.557 37.245 1.00 93.50 87 ALA A CA 1
ATOM 686 C C . ALA A 1 87 ? -20.988 -1.306 36.123 1.00 93.50 87 ALA A C 1
ATOM 688 O O . ALA A 1 87 ? -20.433 -1.518 35.042 1.00 93.50 87 ALA A O 1
ATOM 689 N N . ARG A 1 88 ? -22.279 -1.628 36.307 1.00 95.06 88 ARG A N 1
ATOM 690 C CA . ARG A 1 88 ? -23.108 -2.265 35.263 1.00 95.06 88 ARG A CA 1
ATOM 691 C C . ARG A 1 88 ? -23.215 -1.414 33.995 1.00 95.06 88 ARG A C 1
ATOM 693 O O . ARG A 1 88 ? -23.120 -1.949 32.889 1.00 95.06 88 ARG A O 1
ATOM 700 N N . LYS A 1 89 ? -23.374 -0.092 34.126 1.00 94.75 89 LYS A N 1
ATOM 701 C CA . LYS A 1 89 ? -23.420 0.826 32.971 1.00 94.75 89 LYS A CA 1
ATOM 702 C C . LYS A 1 89 ? -22.083 0.880 32.229 1.00 94.75 89 LYS A C 1
ATOM 704 O O . LYS A 1 89 ? -22.076 0.820 30.998 1.00 94.75 89 LYS A O 1
ATOM 709 N N . ALA A 1 90 ? -20.966 0.960 32.953 1.00 93.56 90 ALA A N 1
ATOM 710 C CA . ALA A 1 90 ? -19.627 0.951 32.366 1.00 93.56 90 ALA A CA 1
ATOM 711 C C . ALA A 1 90 ? -19.339 -0.376 31.638 1.00 93.56 90 ALA A C 1
ATOM 713 O O . ALA A 1 90 ? -18.907 -0.367 30.484 1.00 93.56 90 ALA A O 1
ATOM 714 N N . LEU A 1 91 ? -19.694 -1.516 32.242 1.00 95.38 91 LEU A N 1
ATOM 715 C CA . LEU A 1 91 ? -19.558 -2.838 31.621 1.00 95.38 91 LEU A CA 1
ATOM 716 C C . LEU A 1 91 ? -20.422 -3.001 30.363 1.00 95.38 91 LEU A C 1
ATOM 718 O O . LEU A 1 91 ? -19.961 -3.575 29.378 1.00 95.38 91 LEU A O 1
ATOM 722 N N . SER A 1 92 ? -21.643 -2.460 30.344 1.00 96.38 92 SER A N 1
ATOM 723 C CA . SER A 1 92 ? -22.485 -2.468 29.140 1.00 96.38 92 SER A CA 1
ATOM 724 C C . SER A 1 92 ? -21.823 -1.712 27.978 1.00 96.38 92 SER A C 1
ATOM 726 O O . SER A 1 92 ? -21.777 -2.220 26.856 1.00 96.38 92 SER A O 1
ATOM 728 N N . ARG A 1 93 ? -21.217 -0.546 28.247 1.00 95.19 93 ARG A N 1
ATOM 729 C CA . ARG A 1 93 ? -20.453 0.209 27.236 1.00 95.19 93 ARG A CA 1
ATOM 730 C C . ARG A 1 93 ? -19.195 -0.530 26.790 1.00 95.19 93 ARG A C 1
ATOM 732 O O . ARG A 1 93 ? -18.926 -0.590 25.592 1.00 95.19 93 ARG A O 1
ATOM 739 N N . LYS A 1 94 ? -18.463 -1.145 27.723 1.00 95.88 94 LYS A N 1
ATOM 740 C CA . LYS A 1 94 ? -17.314 -2.009 27.414 1.00 95.88 94 LYS A CA 1
ATOM 741 C C . LYS A 1 94 ? -17.705 -3.122 26.440 1.00 95.88 94 LYS A C 1
ATOM 743 O O . LYS A 1 94 ? -16.997 -3.334 25.463 1.00 95.88 94 LYS A O 1
ATOM 748 N N . LEU A 1 95 ? -18.822 -3.810 26.685 1.00 96.25 95 LEU A N 1
ATOM 749 C CA . LEU A 1 95 ? -19.311 -4.879 25.809 1.00 96.25 95 LEU A CA 1
ATOM 750 C C . LEU A 1 95 ? -19.687 -4.353 24.420 1.00 96.25 95 LEU A C 1
ATOM 752 O O . LEU A 1 95 ? -19.313 -4.962 23.421 1.00 96.25 95 LEU A O 1
ATOM 756 N N . ALA A 1 96 ? -20.360 -3.201 24.343 1.00 95.56 96 ALA A N 1
ATOM 757 C CA . ALA A 1 96 ? -20.703 -2.576 23.066 1.00 95.56 96 ALA A CA 1
ATOM 758 C C . ALA A 1 96 ? -19.453 -2.259 22.225 1.00 95.56 96 ALA A C 1
ATOM 760 O O . ALA A 1 96 ? -19.373 -2.674 21.069 1.00 95.56 96 ALA A O 1
ATOM 761 N N . HIS A 1 97 ? -18.446 -1.601 22.812 1.00 95.88 97 HIS A N 1
ATOM 762 C CA . HIS A 1 97 ? -17.181 -1.344 22.118 1.00 95.88 97 HIS A CA 1
ATOM 763 C C . HIS A 1 97 ? -16.403 -2.635 21.831 1.00 95.88 97 HIS A C 1
ATOM 765 O O . HIS A 1 97 ? -15.782 -2.743 20.780 1.00 95.88 97 HIS A O 1
ATOM 771 N N . GLY A 1 98 ? -16.476 -3.642 22.706 1.00 96.25 98 GLY A N 1
ATOM 772 C CA . GLY A 1 98 ? -15.866 -4.955 22.487 1.00 96.25 98 GLY A CA 1
ATOM 773 C C . GLY A 1 98 ? -16.408 -5.663 21.243 1.00 96.25 98 GLY A C 1
ATOM 774 O O . GLY A 1 98 ? -15.627 -6.199 20.461 1.00 96.25 98 GLY A O 1
ATOM 775 N N . ASN A 1 99 ? -17.719 -5.599 21.006 1.00 97.19 99 ASN A N 1
ATOM 776 C CA . ASN A 1 99 ? -18.332 -6.146 19.792 1.00 97.19 99 ASN A CA 1
ATOM 777 C C . ASN A 1 99 ? -17.866 -5.400 18.531 1.00 97.19 99 ASN A C 1
ATOM 779 O O . ASN A 1 99 ? -17.587 -6.029 17.513 1.00 97.19 99 ASN A O 1
ATOM 783 N N . ILE A 1 100 ? -17.732 -4.071 18.610 1.00 96.56 100 ILE A N 1
ATOM 784 C CA . ILE A 1 100 ? -17.202 -3.250 17.509 1.00 96.56 100 ILE A CA 1
ATOM 785 C C . ILE A 1 100 ? -15.739 -3.613 17.224 1.00 96.56 100 ILE A C 1
ATOM 787 O O . ILE A 1 100 ? -15.367 -3.768 16.066 1.00 96.56 100 ILE A O 1
ATOM 791 N N . VAL A 1 101 ? -14.918 -3.799 18.264 1.00 97.94 101 VAL A N 1
ATOM 792 C CA . VAL A 1 101 ? -13.519 -4.241 18.130 1.00 97.94 101 VAL A CA 1
ATOM 793 C C . VAL A 1 101 ? -13.434 -5.572 17.388 1.00 97.94 101 VAL A C 1
ATOM 795 O O . VAL A 1 101 ? -12.619 -5.688 16.478 1.00 97.94 101 VAL A O 1
ATOM 798 N N . GLN A 1 102 ? -14.271 -6.556 17.732 1.00 97.25 102 GLN A N 1
ATOM 799 C CA . GLN A 1 102 ? -14.276 -7.844 17.029 1.00 97.25 102 GLN A CA 1
ATOM 800 C C . GLN A 1 102 ? -14.669 -7.680 15.558 1.00 97.25 102 GLN A C 1
ATOM 802 O O . GLN A 1 102 ? -13.917 -8.090 14.683 1.00 97.25 102 GLN A O 1
ATOM 807 N N . ALA A 1 103 ? -15.756 -6.959 15.271 1.00 96.94 103 ALA A N 1
ATOM 808 C CA . ALA A 1 103 ? -16.175 -6.708 13.892 1.00 96.94 103 ALA A CA 1
ATOM 809 C C . ALA A 1 103 ? -15.100 -5.977 13.059 1.00 96.94 103 ALA A C 1
ATOM 811 O O . ALA A 1 103 ? -14.911 -6.278 11.882 1.00 96.94 103 ALA A O 1
ATOM 812 N N . LEU A 1 104 ? -14.376 -5.023 13.657 1.00 97.31 104 LEU A N 1
ATOM 813 C CA . LEU A 1 104 ? -13.269 -4.322 12.999 1.00 97.31 104 LEU A CA 1
ATOM 814 C C . LEU A 1 104 ? -12.058 -5.234 12.760 1.00 97.31 104 LEU A C 1
ATOM 816 O O . LEU A 1 104 ? -11.383 -5.082 11.742 1.00 97.31 104 LEU A O 1
ATOM 820 N N . ARG A 1 105 ? -11.777 -6.178 13.668 1.00 96.81 105 ARG A N 1
ATOM 821 C CA . ARG A 1 105 ? -10.717 -7.181 13.482 1.00 96.81 105 ARG A CA 1
ATOM 822 C C . ARG A 1 105 ? -11.042 -8.123 12.333 1.00 96.81 105 ARG A C 1
ATOM 824 O O . ARG A 1 105 ? -10.188 -8.293 11.471 1.00 96.81 105 ARG A O 1
ATOM 831 N N . ASP A 1 106 ? -12.274 -8.619 12.261 1.00 96.62 106 ASP A N 1
ATOM 832 C CA . ASP A 1 106 ? -12.725 -9.485 11.165 1.00 96.62 106 ASP A CA 1
ATOM 833 C C . ASP A 1 106 ? -12.608 -8.766 9.808 1.00 96.62 106 ASP A C 1
ATOM 835 O O . ASP A 1 106 ? -12.147 -9.325 8.814 1.00 96.62 106 ASP A O 1
ATOM 839 N N . GLN A 1 107 ? -12.969 -7.477 9.757 1.00 94.81 107 GLN A N 1
ATOM 840 C CA . GLN A 1 107 ? -12.800 -6.664 8.547 1.00 94.81 107 GLN A CA 1
ATOM 841 C C . GLN A 1 107 ? -11.325 -6.466 8.174 1.00 94.81 107 GLN A C 1
ATOM 843 O O . GLN A 1 107 ? -10.979 -6.491 6.989 1.00 94.81 107 GLN A O 1
ATOM 848 N N . LEU A 1 108 ? -10.451 -6.261 9.162 1.00 96.38 108 LEU A N 1
ATOM 849 C CA . LEU A 1 108 ? -9.015 -6.112 8.933 1.00 96.38 108 LEU A CA 1
ATOM 850 C C . LEU A 1 108 ? -8.358 -7.412 8.476 1.00 96.38 108 LEU A C 1
ATOM 852 O O . LEU A 1 108 ? -7.503 -7.355 7.597 1.00 96.38 108 LEU A O 1
ATOM 856 N N . GLU A 1 109 ? -8.793 -8.561 8.987 1.00 95.44 109 GLU A N 1
ATOM 857 C CA . GLU A 1 109 ? -8.296 -9.876 8.569 1.00 95.44 109 GLU A CA 1
ATOM 858 C C . GLU A 1 109 ? -8.505 -10.119 7.067 1.00 95.44 109 GLU A C 1
ATOM 860 O O . GLU A 1 109 ? -7.673 -10.742 6.411 1.00 95.44 109 GLU A O 1
ATOM 865 N N . VAL A 1 110 ? -9.568 -9.553 6.489 1.00 93.00 110 VAL A N 1
ATOM 866 C CA . VAL A 1 110 ? -9.819 -9.594 5.040 1.00 93.00 110 VAL A CA 1
ATOM 867 C C . VAL A 1 110 ? -9.074 -8.479 4.295 1.00 93.00 110 VAL A C 1
ATOM 869 O O . VAL A 1 110 ? -8.545 -8.700 3.203 1.00 93.00 110 VAL A O 1
ATOM 872 N N . ALA A 1 111 ? -9.027 -7.267 4.855 1.00 91.50 111 ALA A N 1
ATOM 873 C CA . ALA A 1 111 ? -8.444 -6.105 4.186 1.00 91.50 111 ALA A CA 1
ATOM 874 C C . ALA A 1 111 ? -6.908 -6.158 4.099 1.00 91.50 111 ALA A C 1
ATOM 876 O O . ALA A 1 111 ? -6.342 -5.794 3.069 1.00 91.50 111 ALA A O 1
ATOM 877 N N . GLU A 1 112 ? -6.221 -6.623 5.144 1.00 93.50 112 GLU A N 1
ATOM 878 C CA . GLU A 1 112 ? -4.757 -6.705 5.187 1.00 93.50 112 GLU A CA 1
ATOM 879 C C . GLU A 1 112 ? -4.141 -7.572 4.072 1.00 93.50 112 GLU A C 1
ATOM 881 O O . GLU A 1 112 ? -3.272 -7.062 3.351 1.00 93.50 112 GLU A O 1
ATOM 886 N N . PRO A 1 113 ? -4.564 -8.836 3.855 1.00 94.25 113 PRO A N 1
ATOM 887 C CA . PRO A 1 113 ? -4.005 -9.661 2.786 1.00 94.25 113 PRO A CA 1
ATOM 888 C C . PRO A 1 113 ? -4.337 -9.102 1.398 1.00 94.25 113 PRO A C 1
ATOM 890 O O . PRO A 1 113 ? -3.517 -9.198 0.479 1.00 94.25 113 PRO A O 1
ATOM 893 N N . ALA A 1 114 ? -5.502 -8.464 1.235 1.00 89.88 114 ALA A N 1
ATOM 894 C CA . ALA A 1 114 ? -5.865 -7.795 -0.009 1.00 89.88 114 ALA A CA 1
ATOM 895 C C . ALA A 1 114 ? -4.905 -6.632 -0.313 1.00 89.88 114 ALA A C 1
ATOM 897 O O . ALA A 1 114 ? -4.350 -6.563 -1.413 1.00 89.88 114 ALA A O 1
ATOM 898 N N . THR A 1 115 ? -4.624 -5.762 0.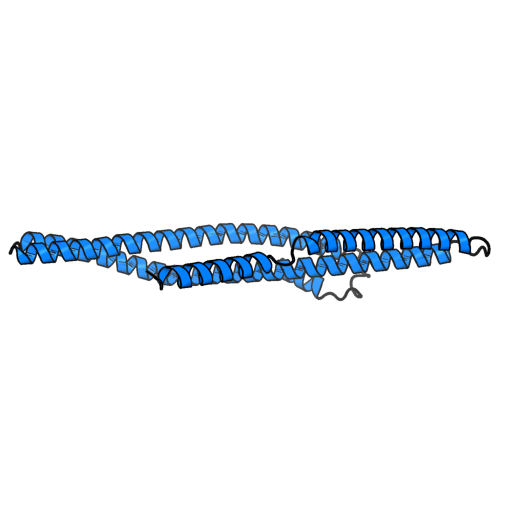664 1.00 93.44 115 THR A N 1
ATOM 899 C CA . THR A 1 115 ? -3.660 -4.667 0.485 1.00 93.44 115 THR A CA 1
ATOM 900 C C . THR A 1 115 ? -2.239 -5.180 0.243 1.00 93.44 115 THR A C 1
ATOM 902 O O . THR A 1 115 ? -1.522 -4.621 -0.589 1.00 93.44 115 THR A O 1
ATOM 905 N N . GLN A 1 116 ? -1.808 -6.239 0.939 1.00 93.94 116 GLN A N 1
ATOM 906 C CA . GLN A 1 116 ? -0.495 -6.859 0.713 1.00 93.94 116 GLN A CA 1
ATOM 907 C C . GLN A 1 116 ? -0.368 -7.408 -0.710 1.00 93.94 116 GLN A C 1
ATOM 909 O O . GLN A 1 116 ? 0.627 -7.153 -1.386 1.00 93.94 116 GLN A O 1
ATOM 914 N N . THR A 1 117 ? -1.404 -8.087 -1.201 1.00 92.88 117 THR A N 1
ATOM 915 C CA . THR A 1 117 ? -1.434 -8.613 -2.569 1.00 92.88 117 THR A CA 1
ATOM 916 C C . THR A 1 117 ? -1.329 -7.487 -3.598 1.00 92.88 117 THR A C 1
ATOM 918 O O . THR A 1 117 ? -0.522 -7.576 -4.522 1.00 92.88 117 THR A O 1
ATOM 921 N N . LEU A 1 118 ? -2.085 -6.397 -3.422 1.00 91.62 118 LEU A N 1
ATOM 922 C CA . LEU A 1 118 ? -2.027 -5.234 -4.316 1.00 91.62 118 LEU A CA 1
ATOM 923 C C . LEU A 1 118 ? -0.644 -4.566 -4.313 1.00 91.62 118 LEU A C 1
ATOM 925 O O . LEU A 1 118 ? -0.135 -4.193 -5.370 1.00 91.62 118 LEU A O 1
ATOM 929 N N . ARG A 1 119 ? 0.005 -4.469 -3.145 1.00 92.06 119 ARG A N 1
ATOM 930 C CA . ARG A 1 119 ? 1.383 -3.964 -3.034 1.00 92.06 119 ARG A CA 1
ATOM 931 C C . ARG A 1 119 ? 2.373 -4.831 -3.801 1.00 92.06 119 ARG A C 1
ATOM 933 O O . ARG A 1 119 ? 3.134 -4.298 -4.602 1.00 92.06 119 ARG A O 1
ATOM 940 N N . HIS A 1 120 ? 2.321 -6.147 -3.618 1.00 93.06 120 HIS A N 1
ATOM 941 C CA . HIS A 1 120 ? 3.201 -7.066 -4.340 1.00 93.06 120 HIS A CA 1
ATOM 942 C C . HIS A 1 120 ? 2.961 -7.045 -5.851 1.00 93.06 120 HIS A C 1
ATOM 944 O O . HIS A 1 120 ? 3.907 -7.115 -6.637 1.00 93.06 120 HIS A O 1
ATOM 950 N N . GLN A 1 121 ? 1.708 -6.899 -6.283 1.00 89.12 121 GLN A N 1
ATOM 951 C CA . GLN A 1 121 ? 1.390 -6.717 -7.698 1.00 89.12 121 GLN A CA 1
ATOM 952 C C . GLN A 1 121 ? 2.009 -5.426 -8.246 1.00 89.12 121 GLN A C 1
ATOM 954 O O . GLN A 1 121 ? 2.648 -5.471 -9.297 1.00 89.12 121 GLN A O 1
ATOM 959 N N . LEU A 1 122 ? 1.898 -4.305 -7.526 1.00 90.62 122 LEU A N 1
ATOM 960 C CA . LEU A 1 122 ? 2.528 -3.036 -7.903 1.00 90.62 122 LEU A CA 1
ATOM 961 C C . LEU A 1 122 ? 4.054 -3.127 -7.969 1.00 90.62 122 LEU A C 1
ATOM 963 O O . LEU A 1 122 ? 4.654 -2.651 -8.932 1.00 90.62 122 LEU A O 1
ATOM 967 N N . GLU A 1 123 ? 4.690 -3.763 -6.987 1.00 91.56 123 GLU A N 1
ATOM 968 C CA . GLU A 1 123 ? 6.133 -4.030 -6.994 1.00 91.56 123 GLU A CA 1
ATOM 969 C C . GLU A 1 123 ? 6.536 -4.843 -8.231 1.00 91.56 123 GLU A C 1
ATOM 971 O O . GLU A 1 123 ? 7.473 -4.475 -8.942 1.00 91.56 123 GLU A O 1
ATOM 976 N N . GLY A 1 124 ? 5.777 -5.894 -8.554 1.00 89.00 124 GLY A N 1
ATOM 977 C CA . GLY A 1 124 ? 5.991 -6.703 -9.752 1.00 89.00 124 GLY A CA 1
ATOM 978 C C . GLY A 1 124 ? 5.806 -5.919 -11.057 1.00 89.00 124 GLY A C 1
ATOM 979 O O . GLY A 1 124 ? 6.581 -6.097 -11.999 1.00 89.00 124 GLY A O 1
ATOM 980 N N . MET A 1 125 ? 4.814 -5.028 -11.133 1.00 87.62 125 MET A N 1
ATOM 981 C CA . MET A 1 125 ? 4.616 -4.155 -12.298 1.00 87.62 125 MET A CA 1
ATOM 982 C C . MET A 1 125 ? 5.772 -3.158 -12.454 1.00 87.62 125 MET A C 1
ATOM 984 O O . MET A 1 125 ? 6.266 -2.971 -13.565 1.00 87.62 125 MET A O 1
ATOM 988 N N . ASN A 1 126 ? 6.248 -2.576 -11.352 1.00 89.69 126 ASN A N 1
ATOM 989 C CA . ASN A 1 126 ? 7.394 -1.667 -11.344 1.00 89.69 126 ASN A CA 1
ATOM 990 C C . ASN A 1 126 ? 8.698 -2.367 -11.750 1.00 89.69 126 ASN A C 1
ATOM 992 O O . ASN A 1 126 ? 9.469 -1.819 -12.540 1.00 89.69 126 ASN A O 1
ATOM 996 N N . ALA A 1 127 ? 8.925 -3.598 -11.284 1.00 90.56 127 ALA A N 1
ATOM 997 C CA . ALA A 1 127 ? 10.071 -4.404 -11.698 1.00 90.56 127 ALA A CA 1
ATOM 998 C C . ALA A 1 127 ? 10.054 -4.682 -13.212 1.00 90.56 127 ALA A C 1
ATOM 1000 O O . ALA A 1 127 ? 11.057 -4.467 -13.894 1.00 90.56 127 ALA A O 1
ATOM 1001 N N . LYS A 1 128 ? 8.894 -5.065 -13.764 1.00 85.31 128 LYS A N 1
ATOM 1002 C CA . LYS A 1 128 ? 8.720 -5.281 -15.212 1.00 85.31 128 LYS A CA 1
ATOM 1003 C C . LYS A 1 128 ? 8.896 -4.003 -16.024 1.00 85.31 128 LYS A C 1
ATOM 1005 O O . LYS A 1 128 ? 9.455 -4.046 -17.117 1.00 85.31 128 LYS A O 1
ATOM 1010 N N . LEU A 1 129 ? 8.456 -2.859 -15.501 1.00 88.69 129 LEU A N 1
ATOM 1011 C CA . LEU A 1 129 ? 8.710 -1.565 -16.129 1.00 88.69 129 LEU A CA 1
ATOM 1012 C C . LEU A 1 129 ? 10.212 -1.287 -16.201 1.00 88.69 129 LEU A C 1
ATOM 1014 O O . LEU A 1 129 ? 10.697 -0.881 -17.255 1.00 88.69 129 LEU A O 1
ATOM 1018 N N . ALA A 1 130 ? 10.945 -1.516 -15.109 1.00 89.00 130 ALA A N 1
ATOM 1019 C CA . ALA A 1 130 ? 12.392 -1.321 -15.067 1.00 89.00 130 ALA A CA 1
ATOM 1020 C C . ALA A 1 130 ? 13.137 -2.262 -16.031 1.00 89.00 130 ALA A C 1
ATOM 1022 O O . ALA A 1 130 ? 14.127 -1.875 -16.649 1.00 89.00 130 ALA A O 1
ATOM 1023 N N . GLU A 1 131 ? 12.654 -3.491 -16.196 1.00 87.00 131 GLU A N 1
ATOM 1024 C CA . GLU A 1 131 ? 13.176 -4.423 -17.194 1.00 87.00 131 GLU A CA 1
ATOM 1025 C C . GLU A 1 131 ? 12.900 -3.934 -18.625 1.00 87.00 131 GLU A C 1
ATOM 1027 O O . GLU A 1 131 ? 13.814 -3.848 -19.446 1.00 87.00 131 GLU A O 1
ATOM 1032 N N . ALA A 1 132 ? 11.664 -3.519 -18.915 1.00 84.62 132 ALA A N 1
ATOM 1033 C CA . ALA A 1 132 ? 11.286 -3.002 -20.226 1.00 84.62 132 ALA A CA 1
ATOM 1034 C C . ALA A 1 132 ? 12.080 -1.740 -20.611 1.00 84.62 132 ALA A C 1
ATOM 1036 O O . ALA A 1 132 ? 12.484 -1.595 -21.766 1.00 84.62 132 ALA A O 1
ATOM 1037 N N . THR A 1 133 ? 12.353 -0.834 -19.665 1.00 87.38 133 THR A N 1
ATOM 1038 C CA . THR A 1 133 ? 13.167 0.365 -19.924 1.00 87.38 133 THR A CA 1
ATOM 1039 C C . THR A 1 133 ? 14.635 0.033 -20.180 1.00 87.38 133 THR A C 1
ATOM 1041 O O . THR A 1 133 ? 15.235 0.640 -21.069 1.00 87.38 133 THR A O 1
ATOM 1044 N N . ARG A 1 134 ? 15.209 -0.946 -19.468 1.00 87.12 134 ARG A N 1
ATOM 1045 C CA . ARG A 1 134 ? 16.564 -1.455 -19.748 1.00 87.12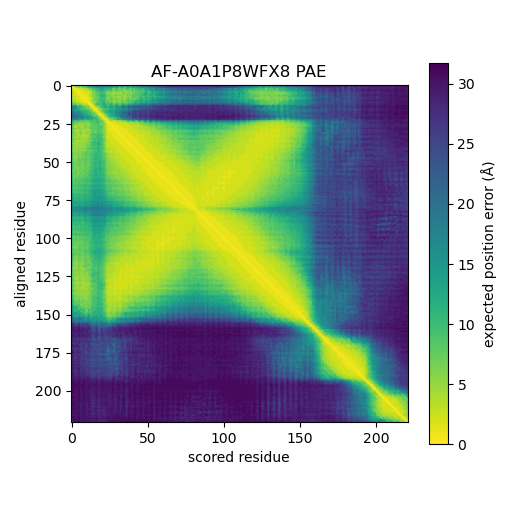 134 ARG A CA 1
ATOM 1046 C C . ARG A 1 134 ? 16.648 -2.056 -21.148 1.00 87.12 134 ARG A C 1
ATOM 1048 O O . ARG A 1 134 ? 17.530 -1.681 -21.917 1.00 87.12 134 ARG A O 1
ATOM 1055 N N . ASN A 1 135 ? 15.686 -2.902 -21.510 1.00 82.94 135 ASN A N 1
ATOM 1056 C CA . ASN A 1 135 ? 15.623 -3.513 -22.837 1.00 82.94 135 ASN A CA 1
ATOM 1057 C C . ASN A 1 135 ? 15.476 -2.462 -23.943 1.00 82.94 135 ASN A C 1
ATOM 1059 O O . ASN A 1 135 ? 16.129 -2.568 -24.980 1.00 82.94 135 ASN A O 1
ATOM 1063 N N . LEU A 1 136 ? 14.693 -1.404 -23.705 1.00 84.56 136 LEU A N 1
ATOM 1064 C CA . LEU A 1 136 ? 14.590 -0.283 -24.636 1.00 84.56 136 LEU A CA 1
ATOM 1065 C C . LEU A 1 136 ? 15.941 0.413 -24.853 1.00 84.56 136 LEU A C 1
ATOM 1067 O O . LEU A 1 136 ? 16.285 0.699 -25.998 1.00 84.56 136 LEU A O 1
ATOM 1071 N N . ALA A 1 137 ? 16.705 0.665 -23.786 1.00 84.19 137 ALA A N 1
ATOM 1072 C CA . ALA A 1 137 ? 18.023 1.292 -23.886 1.00 84.19 137 ALA A CA 1
ATOM 1073 C C . ALA A 1 137 ? 19.012 0.421 -24.681 1.00 84.19 137 ALA A C 1
ATOM 1075 O O . ALA A 1 137 ? 19.734 0.914 -25.552 1.00 84.19 137 ALA A O 1
ATOM 1076 N N . THR A 1 138 ? 19.002 -0.894 -24.445 1.00 84.50 138 THR A N 1
ATOM 1077 C CA . THR A 1 138 ? 19.804 -1.847 -25.223 1.00 84.50 138 THR A CA 1
ATOM 1078 C C . THR A 1 138 ? 19.389 -1.862 -26.695 1.00 84.50 138 THR A C 1
ATOM 1080 O O . THR A 1 138 ? 20.247 -1.848 -27.579 1.00 84.50 138 THR A O 1
ATOM 1083 N N . LEU A 1 139 ? 18.084 -1.855 -26.977 1.00 80.19 139 LEU A N 1
ATOM 1084 C CA . LEU A 1 139 ? 17.549 -1.848 -28.336 1.00 80.19 139 LEU A CA 1
ATOM 1085 C C . LEU A 1 139 ? 17.938 -0.569 -29.091 1.00 80.19 139 LEU A C 1
ATOM 1087 O O . LEU A 1 139 ? 18.383 -0.651 -30.237 1.00 80.19 139 LEU A O 1
ATOM 1091 N N . SER A 1 140 ? 17.840 0.600 -28.449 1.00 81.94 140 SER A N 1
ATOM 1092 C CA . SER A 1 140 ? 18.250 1.869 -29.060 1.00 81.94 140 SER A CA 1
ATOM 1093 C C . SER A 1 140 ? 19.750 1.915 -29.345 1.00 81.94 140 SER A C 1
ATOM 1095 O O . SER A 1 140 ? 20.142 2.340 -30.430 1.00 81.94 140 SER A O 1
ATOM 1097 N N . ALA A 1 141 ? 20.586 1.415 -28.428 1.00 82.06 141 ALA A N 1
ATOM 1098 C CA . ALA A 1 141 ? 22.034 1.353 -28.628 1.00 82.06 141 ALA A CA 1
ATOM 1099 C C . ALA A 1 141 ? 22.406 0.429 -29.802 1.00 82.06 141 ALA A C 1
ATOM 1101 O O . ALA A 1 141 ? 23.207 0.797 -30.662 1.00 82.06 141 ALA A O 1
ATOM 1102 N N . ARG A 1 142 ? 21.771 -0.749 -29.896 1.00 78.88 142 ARG A N 1
ATOM 1103 C CA . ARG A 1 142 ? 21.960 -1.680 -31.024 1.00 78.88 142 ARG A CA 1
ATOM 1104 C C . ARG A 1 142 ? 21.532 -1.065 -32.353 1.00 78.88 142 ARG A C 1
ATOM 1106 O O . ARG A 1 142 ? 22.260 -1.196 -33.335 1.00 78.88 142 ARG A O 1
ATOM 1113 N N . LYS A 1 143 ? 20.390 -0.372 -32.381 1.00 77.94 143 LYS A N 1
ATOM 1114 C CA . LYS A 1 143 ? 19.907 0.333 -33.575 1.00 77.94 143 LYS A CA 1
ATOM 1115 C C . LYS A 1 143 ? 20.885 1.426 -34.003 1.00 77.94 143 LYS A C 1
ATOM 1117 O O . LYS A 1 143 ? 21.245 1.483 -35.17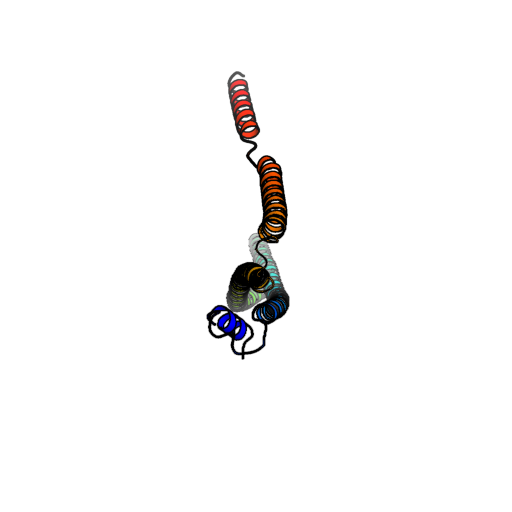2 1.00 77.94 143 LYS A O 1
ATOM 1122 N N . GLN A 1 144 ? 21.381 2.235 -33.068 1.00 78.00 144 GLN A N 1
ATOM 1123 C CA . GLN A 1 144 ? 22.375 3.270 -33.359 1.00 78.00 144 GLN A CA 1
ATOM 1124 C C . GLN A 1 144 ? 23.681 2.675 -33.908 1.00 78.00 144 GLN A C 1
ATOM 1126 O O . GLN A 1 144 ? 24.190 3.159 -34.916 1.00 78.00 144 GLN A O 1
ATOM 1131 N N . ALA A 1 145 ? 24.186 1.589 -33.317 1.00 77.19 145 ALA A N 1
ATOM 1132 C CA . ALA A 1 145 ? 25.373 0.893 -33.815 1.00 77.19 145 ALA A CA 1
ATOM 1133 C C . ALA A 1 145 ? 25.164 0.305 -35.224 1.00 77.19 145 ALA A C 1
ATOM 1135 O O . ALA A 1 145 ? 26.049 0.408 -36.075 1.00 77.19 145 ALA A O 1
ATOM 1136 N N . ALA A 1 146 ? 23.995 -0.283 -35.496 1.00 77.00 146 ALA A N 1
ATOM 1137 C CA . ALA A 1 146 ? 23.639 -0.791 -36.820 1.00 77.00 146 ALA A CA 1
ATOM 1138 C C . ALA A 1 146 ? 23.535 0.336 -37.863 1.00 77.00 146 ALA A C 1
ATOM 1140 O O . ALA A 1 146 ? 24.060 0.191 -38.965 1.00 77.00 146 ALA A O 1
ATOM 1141 N N . GLU A 1 147 ? 22.935 1.476 -37.511 1.00 76.75 147 GLU A N 1
ATOM 1142 C CA . GLU A 1 147 ? 22.856 2.661 -38.375 1.00 76.75 147 GLU A CA 1
ATOM 1143 C C . GLU A 1 147 ? 24.241 3.243 -38.684 1.00 76.75 147 GLU A C 1
ATOM 1145 O O . GLU A 1 147 ? 24.527 3.574 -39.835 1.00 76.75 147 GLU A O 1
ATOM 1150 N N . VAL A 1 148 ? 25.136 3.323 -37.692 1.00 79.19 148 VAL A N 1
ATOM 1151 C CA . VAL A 1 148 ? 26.528 3.764 -37.896 1.00 79.19 148 VAL A CA 1
ATOM 1152 C C . VAL A 1 148 ? 27.264 2.813 -38.841 1.00 79.19 148 VAL A C 1
ATOM 1154 O O . VAL A 1 148 ? 27.886 3.271 -39.799 1.00 79.19 148 VAL A O 1
ATOM 1157 N N . ARG A 1 149 ? 27.140 1.493 -38.639 1.00 72.00 149 ARG A N 1
ATOM 1158 C CA . ARG A 1 149 ? 27.724 0.483 -39.540 1.00 72.00 149 ARG A CA 1
ATOM 1159 C C . ARG A 1 149 ? 27.165 0.590 -40.957 1.00 72.00 149 ARG A C 1
ATOM 1161 O O . ARG A 1 149 ? 27.932 0.561 -41.914 1.00 72.00 149 ARG A O 1
ATOM 1168 N N . LYS A 1 150 ? 25.847 0.753 -41.104 1.00 75.56 150 LYS A N 1
ATOM 1169 C CA . LYS A 1 150 ? 25.189 0.908 -42.407 1.00 75.56 150 LYS A CA 1
ATOM 1170 C C . LYS A 1 150 ? 25.673 2.165 -43.122 1.00 75.56 150 LYS A C 1
ATOM 1172 O O . LYS A 1 150 ? 26.005 2.080 -44.301 1.00 75.56 150 LYS A O 1
ATOM 1177 N N . LYS A 1 151 ? 25.756 3.303 -42.424 1.00 73.44 151 LYS A N 1
ATOM 1178 C CA . LYS A 1 151 ? 26.303 4.559 -42.962 1.00 73.44 151 LYS A CA 1
ATOM 1179 C C . LYS A 1 151 ? 27.749 4.393 -43.410 1.00 73.44 151 LYS A C 1
ATOM 1181 O O . LYS A 1 151 ? 28.039 4.749 -44.540 1.00 73.44 151 LYS A O 1
ATOM 1186 N N . ALA A 1 152 ? 28.607 3.783 -42.589 1.00 71.38 152 ALA A N 1
ATOM 1187 C CA . ALA A 1 152 ? 30.002 3.517 -42.945 1.00 71.38 152 ALA A CA 1
ATOM 1188 C C . ALA A 1 152 ? 30.118 2.653 -44.217 1.00 71.38 152 ALA A C 1
ATOM 1190 O O . ALA A 1 152 ? 30.853 2.999 -45.143 1.00 71.38 152 ALA A O 1
ATOM 1191 N N . LEU A 1 153 ? 29.329 1.577 -44.306 1.00 67.62 153 LEU A N 1
ATOM 1192 C CA . LEU A 1 153 ? 29.314 0.682 -45.465 1.00 67.62 153 LEU A CA 1
ATOM 1193 C C . LEU A 1 153 ? 28.767 1.366 -46.729 1.00 67.62 153 LEU A C 1
ATOM 1195 O O . LEU A 1 153 ? 29.296 1.164 -47.817 1.00 67.62 153 LEU A O 1
ATOM 1199 N N . SER A 1 154 ? 27.734 2.203 -46.594 1.00 65.62 154 SER A N 1
ATOM 1200 C CA . SER A 1 154 ? 27.154 2.938 -47.727 1.00 65.62 154 SER A CA 1
ATOM 1201 C C . SER A 1 154 ? 28.032 4.101 -48.194 1.00 65.62 154 SER A C 1
ATOM 1203 O O . SER A 1 154 ? 28.096 4.357 -49.393 1.00 65.62 154 SER A O 1
ATOM 1205 N N . SER A 1 155 ? 28.790 4.747 -47.300 1.00 59.59 155 SER A N 1
ATOM 1206 C CA . SER A 1 155 ? 29.858 5.675 -47.694 1.00 59.59 155 SER A CA 1
ATOM 1207 C C . SER A 1 155 ? 31.035 4.973 -48.378 1.00 59.59 155 SER A C 1
ATOM 1209 O O . SER A 1 155 ? 31.631 5.560 -49.272 1.00 59.59 155 SER A O 1
ATOM 1211 N N . MET A 1 156 ? 31.333 3.714 -48.030 1.00 54.19 156 MET A N 1
ATOM 1212 C CA . MET A 1 156 ? 32.324 2.904 -48.753 1.00 54.19 156 MET A CA 1
ATOM 1213 C C . MET A 1 156 ? 31.824 2.432 -50.129 1.00 54.19 156 MET A C 1
ATOM 1215 O O . MET A 1 156 ? 32.625 2.304 -51.049 1.00 54.19 156 MET A O 1
ATOM 1219 N N . SER A 1 157 ? 30.520 2.183 -50.304 1.00 53.28 157 SER A N 1
ATOM 1220 C CA . SER A 1 157 ? 29.961 1.726 -51.588 1.00 53.28 157 SER A CA 1
ATOM 1221 C C . SER A 1 157 ? 29.615 2.854 -52.570 1.00 53.28 157 SER A C 1
ATOM 1223 O O . SER A 1 157 ? 29.409 2.578 -53.747 1.00 53.28 157 SER A O 1
ATOM 1225 N N . ALA A 1 158 ? 29.508 4.108 -52.113 1.00 48.84 158 ALA A N 1
ATOM 1226 C CA . ALA A 1 158 ? 29.063 5.247 -52.928 1.00 48.84 158 ALA A CA 1
ATOM 1227 C C . ALA A 1 158 ? 30.182 5.997 -53.683 1.00 48.84 158 ALA A C 1
ATOM 1229 O O . ALA A 1 158 ? 29.898 6.994 -54.342 1.00 48.84 158 ALA A O 1
ATOM 1230 N N . GLY A 1 159 ? 31.438 5.546 -53.633 1.00 42.19 159 GLY A N 1
ATOM 1231 C CA . GLY A 1 159 ? 32.517 6.229 -54.347 1.00 42.19 159 GLY A CA 1
ATOM 1232 C C . GLY A 1 159 ? 33.814 5.442 -54.365 1.00 42.19 159 GLY A C 1
ATOM 1233 O O . GLY A 1 159 ? 34.668 5.621 -53.504 1.00 42.19 159 GLY A O 1
ATOM 1234 N N . CYS A 1 160 ? 33.972 4.594 -55.380 1.00 39.56 160 CYS A N 1
ATOM 1235 C CA . CYS A 1 160 ? 35.280 4.122 -55.804 1.00 39.56 160 CYS A CA 1
ATOM 1236 C C . CYS A 1 160 ? 35.952 5.261 -56.593 1.00 39.56 160 CYS A C 1
ATOM 1238 O O . CYS A 1 160 ? 35.788 5.360 -57.804 1.00 39.56 160 CYS A O 1
ATOM 1240 N N . ASP A 1 161 ? 36.651 6.148 -55.886 1.00 45.03 161 ASP A N 1
ATOM 1241 C CA . ASP A 1 161 ? 37.692 7.015 -56.444 1.00 45.03 161 ASP A CA 1
ATOM 1242 C C . ASP A 1 161 ? 38.900 6.937 -55.486 1.00 45.03 161 ASP A C 1
ATOM 1244 O O . ASP A 1 161 ? 38.746 7.263 -54.302 1.00 45.03 161 ASP A O 1
ATOM 1248 N N . PRO A 1 162 ? 40.088 6.468 -55.927 1.00 47.09 162 PRO A N 1
ATOM 1249 C CA . PRO A 1 162 ? 41.245 6.239 -55.054 1.00 47.09 162 PRO A CA 1
ATOM 1250 C C . PRO A 1 162 ? 41.800 7.502 -54.378 1.00 47.09 162 PRO A C 1
ATOM 1252 O O . PRO A 1 162 ? 42.720 7.401 -53.573 1.00 47.09 162 PRO A O 1
ATOM 1255 N N . THR A 1 163 ? 41.267 8.685 -54.692 1.00 49.78 163 THR A N 1
ATOM 1256 C CA . THR A 1 163 ? 41.709 9.975 -54.140 1.00 49.78 163 THR A CA 1
ATOM 1257 C C . THR A 1 163 ? 40.831 10.510 -52.998 1.00 49.78 163 THR A C 1
ATOM 1259 O O . THR A 1 163 ? 41.199 11.490 -52.355 1.00 49.78 163 THR A O 1
ATOM 1262 N N . VAL A 1 164 ? 39.693 9.867 -52.690 1.00 49.31 164 VAL A N 1
ATOM 1263 C CA . VAL A 1 164 ? 38.717 10.328 -51.670 1.00 49.31 164 VAL A CA 1
ATOM 1264 C C . VAL A 1 164 ? 38.832 9.570 -50.335 1.00 49.31 164 VAL A C 1
ATOM 1266 O O . VAL A 1 164 ? 38.215 9.959 -49.341 1.00 49.31 164 VAL A O 1
ATOM 1269 N N . GLY A 1 165 ? 39.666 8.524 -50.281 1.00 46.59 165 GLY A N 1
ATOM 1270 C CA . GLY A 1 165 ? 39.939 7.753 -49.063 1.00 46.59 165 GLY A CA 1
ATOM 1271 C C . GLY A 1 165 ? 40.346 8.645 -47.887 1.00 46.59 165 GLY A C 1
ATOM 1272 O O . GLY A 1 165 ? 39.702 8.597 -46.844 1.00 46.59 165 GLY A O 1
ATOM 1273 N N . ASP A 1 166 ? 41.301 9.554 -48.083 1.00 52.09 166 ASP A N 1
ATOM 1274 C CA . ASP A 1 166 ? 41.793 10.419 -47.001 1.00 52.09 166 ASP A CA 1
ATOM 1275 C C . ASP A 1 166 ? 40.736 11.385 -46.457 1.00 52.09 166 ASP A C 1
ATOM 1277 O O . ASP A 1 166 ? 40.687 11.616 -45.258 1.00 52.09 166 ASP A O 1
ATOM 1281 N N . ALA A 1 167 ? 39.822 11.911 -47.278 1.00 52.31 167 ALA A N 1
ATOM 1282 C CA . ALA A 1 167 ? 38.828 12.883 -46.806 1.00 52.31 167 ALA A CA 1
ATOM 1283 C C . ALA A 1 167 ? 37.674 12.235 -46.014 1.00 52.31 167 ALA A C 1
ATOM 1285 O O . ALA A 1 167 ? 37.091 12.856 -45.116 1.00 52.31 167 ALA A O 1
ATOM 1286 N N . ALA A 1 168 ? 37.312 10.993 -46.352 1.00 51.50 168 ALA A N 1
ATOM 1287 C CA . ALA A 1 168 ? 36.308 10.222 -45.624 1.00 51.50 168 ALA A CA 1
ATOM 1288 C C . ALA A 1 168 ? 36.888 9.624 -44.334 1.00 51.50 168 ALA A C 1
ATOM 1290 O O . ALA A 1 168 ? 36.212 9.673 -43.305 1.00 51.50 168 ALA A O 1
ATOM 1291 N N . PHE A 1 169 ? 38.138 9.146 -44.371 1.00 54.41 169 PHE A N 1
ATOM 1292 C CA . PHE A 1 169 ? 38.885 8.758 -43.175 1.00 54.41 169 PHE A CA 1
ATOM 1293 C C . PHE A 1 169 ? 39.159 9.964 -42.273 1.00 54.41 169 PHE A C 1
ATOM 1295 O O . PHE A 1 169 ? 38.868 9.867 -41.094 1.00 54.41 169 PHE A O 1
ATOM 1302 N N . GLU A 1 170 ? 39.525 11.140 -42.793 1.00 57.31 170 GLU A N 1
ATOM 1303 C CA . GLU A 1 170 ? 39.645 12.362 -41.983 1.00 57.31 170 GLU A CA 1
ATOM 1304 C C . GLU A 1 170 ? 38.313 12.775 -41.347 1.00 57.31 170 GLU A C 1
ATOM 1306 O O . GLU A 1 170 ? 38.284 13.223 -40.206 1.00 57.31 170 GLU A O 1
ATOM 1311 N N . LYS A 1 171 ? 37.179 12.673 -42.055 1.00 57.22 171 LYS A N 1
ATOM 1312 C CA . LYS A 1 171 ? 35.868 12.964 -41.444 1.00 57.22 171 LYS A CA 1
ATOM 1313 C C . LYS A 1 171 ? 35.478 11.921 -40.403 1.00 57.22 171 LYS A C 1
ATOM 1315 O O . LYS A 1 171 ? 34.818 12.275 -39.425 1.00 57.22 171 LYS A O 1
ATOM 1320 N N . PHE A 1 172 ? 35.858 10.664 -40.618 1.00 54.00 172 PHE A N 1
ATOM 1321 C CA . PHE A 1 172 ? 35.666 9.590 -39.656 1.00 54.00 172 PHE A CA 1
ATOM 1322 C C . PHE A 1 172 ? 36.555 9.790 -38.428 1.00 54.00 172 PHE A C 1
ATOM 1324 O O . PHE A 1 172 ? 36.035 9.716 -37.325 1.00 54.00 172 PHE A O 1
ATOM 1331 N N . ASP A 1 173 ? 37.821 10.158 -38.603 1.00 61.34 173 ASP A N 1
ATOM 1332 C CA . ASP A 1 173 ? 38.759 10.490 -37.534 1.00 61.34 173 ASP A CA 1
ATOM 1333 C C . ASP A 1 173 ? 38.316 11.743 -36.786 1.00 61.34 173 ASP A C 1
ATOM 1335 O O . ASP A 1 173 ? 38.275 11.714 -35.570 1.00 61.34 173 ASP A O 1
ATOM 1339 N N . ARG A 1 174 ? 37.816 12.788 -37.456 1.00 68.94 174 ARG A N 1
ATOM 1340 C CA . ARG A 1 174 ? 37.241 13.966 -36.776 1.00 68.94 174 ARG A CA 1
ATOM 1341 C C . ARG A 1 174 ? 35.949 13.656 -36.022 1.00 68.94 174 ARG A C 1
ATOM 1343 O O . ARG A 1 174 ? 35.650 14.305 -35.025 1.00 68.94 174 ARG A O 1
ATOM 1350 N N . MET A 1 175 ? 35.119 12.729 -36.509 1.00 56.12 175 MET A N 1
ATOM 1351 C CA . MET A 1 175 ? 33.938 12.280 -35.759 1.00 56.12 175 MET A CA 1
ATOM 1352 C C . MET A 1 175 ? 34.324 11.369 -34.605 1.00 56.12 175 MET A C 1
ATOM 1354 O O . MET A 1 175 ? 33.718 11.476 -33.549 1.00 56.12 175 MET A O 1
ATOM 1358 N N . ARG A 1 176 ? 35.304 10.490 -34.805 1.00 60.72 176 ARG A N 1
ATOM 1359 C CA . ARG A 1 176 ? 35.848 9.612 -33.780 1.00 60.72 176 ARG A CA 1
ATOM 1360 C C . ARG A 1 176 ? 36.498 10.438 -32.686 1.00 60.72 176 ARG A C 1
ATOM 1362 O O . ARG A 1 176 ? 36.141 10.242 -31.546 1.00 60.72 176 ARG A O 1
ATOM 1369 N N . GLU A 1 177 ? 37.303 11.430 -33.041 1.00 68.44 177 GLU A N 1
ATOM 1370 C CA . GLU A 1 177 ? 37.902 12.402 -32.132 1.00 68.44 177 GLU A CA 1
ATOM 1371 C C . GLU A 1 177 ? 36.821 13.216 -31.415 1.00 68.44 177 GLU A C 1
ATOM 1373 O O . GLU A 1 177 ? 36.906 13.392 -30.214 1.00 68.44 177 GLU A O 1
ATOM 1378 N N . LYS A 1 178 ? 35.733 13.624 -32.086 1.00 67.69 178 LYS A N 1
ATOM 1379 C CA . LYS A 1 178 ? 34.592 14.276 -31.411 1.00 67.69 178 LYS A CA 1
ATOM 1380 C C . LYS A 1 178 ? 33.816 13.358 -30.473 1.00 67.69 178 LYS A C 1
ATOM 1382 O O . LYS A 1 178 ? 33.312 13.834 -29.464 1.00 67.69 178 LYS A O 1
ATOM 1387 N N . VAL A 1 179 ? 33.644 12.086 -30.824 1.00 63.00 179 VAL A N 1
ATOM 1388 C CA . VAL A 1 179 ? 32.960 11.101 -29.977 1.00 63.00 179 VAL A CA 1
ATOM 1389 C C . VAL A 1 179 ? 33.853 10.727 -28.807 1.00 63.00 179 VAL A C 1
ATOM 1391 O O . VAL A 1 179 ? 33.367 10.722 -27.695 1.00 63.00 179 VAL A O 1
ATOM 1394 N N . GLU A 1 180 ? 35.143 10.521 -29.031 1.00 69.56 180 GLU A N 1
ATOM 1395 C CA . GLU A 1 180 ? 36.153 10.258 -28.008 1.00 69.56 180 GLU A CA 1
ATOM 1396 C C . GLU A 1 180 ? 36.330 11.471 -27.094 1.00 69.56 180 GLU A C 1
ATOM 1398 O O . GLU A 1 180 ? 36.447 11.310 -25.892 1.00 69.56 180 GLU A O 1
ATOM 1403 N N . GLN A 1 181 ? 36.235 12.692 -27.622 1.00 72.12 181 GLN A N 1
ATOM 1404 C CA . GLN A 1 181 ? 36.223 13.921 -26.833 1.00 72.12 181 GLN A CA 1
ATOM 1405 C C . GLN A 1 181 ? 34.906 14.092 -26.068 1.00 72.12 181 GLN A C 1
ATOM 1407 O O . GLN A 1 181 ? 34.942 14.526 -24.928 1.00 72.12 181 GLN A O 1
ATOM 1412 N N . ALA A 1 182 ? 33.756 13.708 -26.630 1.00 67.88 182 ALA A N 1
ATOM 1413 C CA . ALA A 1 182 ? 32.472 13.722 -25.924 1.00 67.88 182 ALA A CA 1
ATOM 1414 C C . ALA A 1 182 ? 32.357 12.603 -24.872 1.00 67.88 182 ALA A C 1
ATOM 1416 O O . ALA A 1 182 ? 31.738 12.809 -23.834 1.00 67.88 182 ALA A O 1
ATOM 1417 N N . GLU A 1 183 ? 32.944 11.434 -25.128 1.00 63.44 183 GLU A N 1
ATOM 1418 C CA . GLU A 1 183 ? 33.073 10.316 -24.193 1.00 63.44 183 GLU A CA 1
ATOM 1419 C C . GLU A 1 183 ? 34.076 10.670 -23.098 1.00 63.44 183 GLU A C 1
ATOM 1421 O O . GLU A 1 183 ? 33.747 10.501 -21.936 1.00 63.44 183 GLU A O 1
ATOM 1426 N N . ALA A 1 184 ? 35.219 11.276 -23.430 1.00 70.94 184 ALA A N 1
ATOM 1427 C CA . ALA A 1 184 ? 36.184 11.785 -22.460 1.00 70.94 184 ALA A CA 1
ATOM 1428 C C . ALA A 1 184 ? 35.640 12.978 -21.664 1.00 70.94 184 ALA A C 1
ATOM 1430 O O . ALA A 1 184 ? 35.929 13.089 -20.483 1.00 70.94 184 ALA A O 1
ATOM 1431 N N . GLU A 1 185 ? 34.831 13.863 -22.255 1.00 68.94 185 GLU A N 1
ATOM 1432 C CA . GLU A 1 185 ? 34.121 14.920 -21.525 1.00 68.94 185 GLU A CA 1
ATOM 1433 C C . GLU A 1 185 ? 33.027 14.336 -20.631 1.00 68.94 185 GLU A C 1
ATOM 1435 O O . GLU A 1 185 ? 32.830 14.829 -19.524 1.00 68.94 185 GLU A O 1
ATOM 1440 N N . ALA A 1 186 ? 32.317 13.295 -21.077 1.00 64.31 186 ALA A N 1
ATOM 1441 C CA . ALA A 1 186 ? 31.317 12.599 -20.275 1.00 64.31 186 ALA A CA 1
ATOM 1442 C C . ALA A 1 186 ? 31.956 11.803 -19.131 1.00 64.31 186 ALA A C 1
ATOM 1444 O O . ALA A 1 186 ? 31.426 11.850 -18.025 1.00 64.31 186 ALA A O 1
ATOM 1445 N N . ASP A 1 187 ? 33.092 11.147 -19.370 1.00 64.25 187 ASP A N 1
ATOM 1446 C CA . ASP A 1 187 ? 33.904 10.461 -18.366 1.00 64.25 187 ASP A CA 1
ATOM 1447 C C . ASP A 1 187 ? 34.555 11.472 -17.423 1.00 64.25 187 ASP A C 1
ATOM 1449 O O . ASP A 1 187 ? 34.455 11.300 -16.220 1.00 64.25 187 ASP A O 1
ATOM 1453 N N . ALA A 1 188 ? 35.088 12.597 -17.908 1.00 69.81 188 ALA A N 1
ATOM 1454 C CA . ALA A 1 188 ? 35.608 13.674 -17.064 1.00 69.81 188 ALA A CA 1
ATOM 1455 C C . ALA A 1 188 ? 34.500 14.368 -16.258 1.00 69.81 188 ALA A C 1
ATOM 1457 O O . ALA A 1 188 ? 34.725 14.760 -15.119 1.00 69.81 188 ALA A O 1
ATOM 1458 N N . LEU A 1 189 ? 33.285 14.512 -16.800 1.00 66.75 189 LEU A N 1
ATOM 1459 C CA . LEU A 1 189 ? 32.104 14.971 -16.059 1.00 66.75 189 LEU A CA 1
ATOM 1460 C C . LEU A 1 189 ? 31.611 13.917 -15.069 1.00 66.75 189 LEU A C 1
ATOM 1462 O O . LEU A 1 189 ? 31.094 14.286 -14.015 1.00 66.75 189 LEU A O 1
ATOM 1466 N N . ALA A 1 190 ? 31.738 12.631 -15.391 1.00 59.25 190 ALA A N 1
ATOM 1467 C CA . ALA A 1 190 ? 31.436 11.523 -14.498 1.00 59.25 190 ALA A CA 1
ATOM 1468 C C . ALA A 1 190 ? 32.498 11.374 -13.403 1.00 59.25 190 ALA A C 1
ATOM 1470 O O . ALA A 1 190 ? 32.133 11.006 -12.297 1.00 59.25 190 ALA A O 1
ATOM 1471 N N . GLU A 1 191 ? 33.753 11.742 -13.659 1.00 61.34 191 GLU A N 1
ATOM 1472 C CA . GLU A 1 191 ? 34.838 11.863 -12.687 1.00 61.34 191 GLU A CA 1
ATOM 1473 C C . GLU A 1 191 ? 34.695 13.144 -11.864 1.00 61.34 191 GLU A C 1
ATOM 1475 O O . GLU A 1 191 ? 34.803 13.071 -10.658 1.00 61.34 191 GLU A O 1
ATOM 1480 N N . LEU A 1 192 ? 34.308 14.293 -12.429 1.00 59.00 192 LEU A N 1
ATOM 1481 C CA . LEU A 1 192 ? 33.961 15.511 -11.668 1.00 59.00 192 LEU A CA 1
ATOM 1482 C C . LEU A 1 192 ? 32.711 15.316 -10.792 1.00 59.00 192 LEU A C 1
ATOM 1484 O O . LEU A 1 192 ? 32.613 15.859 -9.688 1.00 59.00 192 LEU A 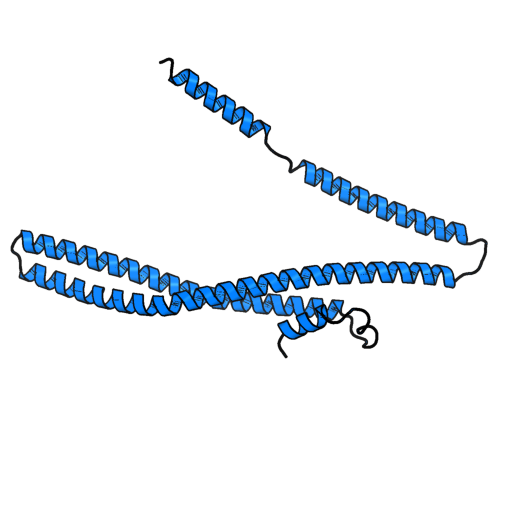O 1
ATOM 1488 N N . ARG A 1 193 ? 31.734 14.536 -11.272 1.00 53.50 193 ARG A N 1
ATOM 1489 C CA . ARG A 1 193 ? 30.566 14.102 -10.484 1.00 53.50 193 ARG A CA 1
ATOM 1490 C C . ARG A 1 193 ? 30.895 12.928 -9.554 1.00 53.50 193 ARG A C 1
ATOM 1492 O O . ARG A 1 193 ? 30.236 12.773 -8.530 1.00 53.50 193 ARG A O 1
ATOM 1499 N N . GLY A 1 194 ? 31.913 12.138 -9.883 1.00 47.59 194 GLY A N 1
ATOM 1500 C CA . GLY A 1 194 ? 32.463 11.034 -9.093 1.00 47.59 194 GLY A CA 1
ATOM 1501 C C . GLY A 1 194 ? 33.364 11.517 -7.955 1.00 47.59 194 GLY A C 1
ATOM 1502 O O . GLY A 1 194 ? 33.324 10.950 -6.869 1.00 47.59 194 GLY A O 1
ATOM 1503 N N . ASP A 1 195 ? 34.029 12.655 -8.135 1.00 46.78 195 ASP A N 1
ATOM 1504 C CA . ASP A 1 195 ? 34.813 13.392 -7.139 1.00 46.78 195 ASP A CA 1
ATOM 1505 C C . ASP A 1 195 ? 33.973 14.403 -6.356 1.00 46.78 195 ASP A C 1
ATOM 1507 O O . ASP A 1 195 ? 34.471 15.085 -5.461 1.00 46.78 195 ASP A O 1
ATOM 1511 N N . THR A 1 196 ? 32.659 14.447 -6.592 1.00 44.84 196 THR A N 1
ATOM 1512 C CA . THR A 1 196 ? 31.722 14.976 -5.591 1.00 44.84 196 THR A CA 1
ATOM 1513 C C . THR A 1 196 ? 31.068 13.887 -4.746 1.00 44.84 196 THR A C 1
ATOM 1515 O O . THR A 1 196 ? 30.284 14.215 -3.856 1.00 44.84 196 THR A O 1
ATOM 1518 N N . CYS A 1 197 ? 31.424 12.610 -4.937 1.00 48.06 197 CYS A N 1
ATOM 1519 C CA . CYS A 1 197 ? 30.944 11.511 -4.099 1.00 48.06 197 CYS A CA 1
ATOM 1520 C C . CYS A 1 197 ? 31.988 10.398 -3.892 1.00 48.06 197 CYS A C 1
ATOM 1522 O O . CYS A 1 197 ? 31.722 9.234 -4.178 1.00 48.06 197 CYS A O 1
ATOM 1524 N N . LEU A 1 198 ? 33.115 10.723 -3.253 1.00 39.75 198 LEU A N 1
ATOM 1525 C CA . LEU A 1 198 ? 33.815 9.791 -2.362 1.00 39.75 198 LEU A CA 1
ATOM 1526 C C . LEU A 1 198 ? 34.250 10.519 -1.075 1.00 39.75 198 LEU A C 1
ATOM 1528 O O . LEU A 1 198 ? 34.269 11.744 -1.008 1.00 39.75 198 LEU A O 1
ATOM 1532 N N . PRO A 1 199 ? 34.393 9.776 0.028 1.00 43.38 199 PRO A N 1
ATOM 1533 C CA . PRO A 1 199 ? 33.578 9.949 1.211 1.00 43.38 199 PRO A CA 1
ATOM 1534 C C . PRO A 1 199 ? 34.196 10.939 2.188 1.00 43.38 199 PRO A C 1
ATOM 1536 O O . PRO A 1 199 ? 35.412 11.063 2.320 1.00 43.38 199 PRO A O 1
ATOM 1539 N N . ASN A 1 200 ? 33.322 11.531 2.992 1.00 42.38 200 ASN A N 1
ATOM 1540 C CA . ASN A 1 200 ? 33.641 12.177 4.252 1.00 42.38 200 ASN A CA 1
ATOM 1541 C C . ASN A 1 200 ? 34.183 11.141 5.276 1.00 42.38 200 ASN A C 1
ATOM 1543 O O . ASN A 1 200 ? 33.582 10.885 6.313 1.00 42.38 200 ASN A O 1
ATOM 1547 N N . ALA A 1 201 ? 35.295 10.471 4.962 1.00 47.03 201 ALA A N 1
ATOM 1548 C CA . ALA A 1 201 ? 36.012 9.559 5.854 1.00 47.03 201 ALA A CA 1
ATOM 1549 C C . ALA A 1 201 ? 36.935 10.317 6.824 1.00 47.03 201 ALA A C 1
ATOM 1551 O O . ALA A 1 201 ? 37.429 9.735 7.789 1.00 47.03 201 ALA A O 1
ATOM 1552 N N . THR A 1 202 ? 37.144 11.616 6.594 1.00 49.19 202 THR A N 1
ATOM 1553 C CA . THR A 1 202 ? 37.861 12.509 7.505 1.00 49.19 202 THR A CA 1
ATOM 1554 C C . THR A 1 202 ? 36.943 13.101 8.576 1.00 49.19 202 THR A C 1
ATOM 1556 O O . THR A 1 202 ? 37.375 13.120 9.723 1.00 49.19 202 THR A O 1
ATOM 1559 N N . SER A 1 203 ? 35.670 13.449 8.302 1.00 52.34 203 SER A N 1
ATOM 1560 C CA . SER A 1 203 ? 34.763 13.877 9.396 1.00 52.34 203 SER A CA 1
ATOM 1561 C C . SER A 1 203 ? 34.489 12.747 10.383 1.00 52.34 203 SER A C 1
ATOM 1563 O O . SER A 1 203 ? 34.629 12.955 11.576 1.00 52.34 203 SER A O 1
ATOM 1565 N N . ASN A 1 204 ? 34.241 11.513 9.925 1.00 55.50 204 ASN A N 1
ATOM 1566 C CA . ASN A 1 204 ? 33.955 10.414 10.858 1.00 55.50 204 ASN A CA 1
ATOM 1567 C C . ASN A 1 204 ? 35.159 10.012 11.733 1.00 55.50 204 ASN A C 1
ATOM 1569 O O . ASN A 1 204 ? 34.960 9.489 12.825 1.00 55.50 204 ASN A O 1
ATOM 1573 N N . LYS A 1 205 ? 36.403 10.248 11.289 1.00 54.12 205 LYS A N 1
ATOM 1574 C CA . LYS A 1 205 ? 37.607 10.001 12.107 1.00 54.12 205 LYS A CA 1
ATOM 1575 C C . LYS A 1 205 ? 37.917 11.164 13.052 1.00 54.12 205 LYS A C 1
ATOM 1577 O O . LYS A 1 205 ? 38.312 10.914 14.184 1.00 54.12 205 LYS A O 1
ATOM 1582 N N . VAL A 1 206 ? 37.676 12.404 12.626 1.00 58.12 206 VAL A N 1
ATOM 1583 C CA . VAL A 1 206 ? 37.838 13.601 13.468 1.00 58.12 206 VAL A CA 1
ATOM 1584 C C . VAL A 1 206 ? 36.740 13.680 14.538 1.00 58.12 206 VAL A C 1
ATOM 1586 O O . VAL A 1 206 ? 37.040 13.983 15.689 1.00 58.12 206 VAL A O 1
ATOM 1589 N N . ASP A 1 207 ? 35.498 13.314 14.213 1.00 58.25 207 ASP A N 1
ATOM 1590 C CA . ASP A 1 207 ? 34.388 13.243 15.173 1.00 58.25 207 ASP A CA 1
ATOM 1591 C C . ASP A 1 207 ? 34.557 12.075 16.163 1.00 58.25 207 ASP A C 1
ATOM 1593 O O . ASP A 1 207 ? 34.253 12.218 17.349 1.00 58.25 207 ASP A O 1
ATOM 1597 N N . ALA A 1 208 ? 35.124 10.944 15.720 1.00 63.47 208 ALA A N 1
ATOM 1598 C CA . ALA A 1 208 ? 35.475 9.828 16.602 1.00 63.47 208 ALA A CA 1
ATOM 1599 C C . ALA A 1 208 ? 36.641 10.162 17.556 1.00 63.47 208 ALA A C 1
ATOM 1601 O O . ALA A 1 208 ? 36.589 9.791 18.730 1.00 63.47 208 ALA A O 1
ATOM 1602 N N . GLU A 1 209 ? 37.664 10.901 17.105 1.00 59.81 209 GLU A N 1
ATOM 1603 C CA . GLU A 1 209 ? 38.734 11.401 17.985 1.00 59.81 209 GLU A CA 1
ATOM 1604 C C . GLU A 1 209 ? 38.247 12.506 18.943 1.00 59.81 209 GLU A C 1
ATOM 1606 O O . GLU A 1 209 ? 38.685 12.559 20.096 1.00 59.81 209 GLU A O 1
ATOM 1611 N N . LEU A 1 210 ? 37.289 13.345 18.527 1.00 61.16 210 LEU A N 1
ATOM 1612 C CA . LEU A 1 210 ? 36.677 14.370 19.381 1.00 61.16 210 LEU A CA 1
ATOM 1613 C C . LEU A 1 210 ? 35.831 13.754 20.513 1.00 61.16 210 LEU A C 1
ATOM 1615 O O . LEU A 1 210 ? 35.888 14.225 21.651 1.00 61.16 210 LEU A O 1
ATOM 1619 N N . GLU A 1 211 ? 35.065 12.694 20.237 1.00 67.31 211 GLU A N 1
ATOM 1620 C CA . GLU A 1 211 ? 34.301 11.958 21.258 1.00 67.31 211 GLU A CA 1
ATOM 1621 C C . GLU A 1 211 ? 35.219 11.186 22.223 1.00 67.31 211 GLU A C 1
ATOM 1623 O O . GLU A 1 211 ? 35.005 11.220 23.440 1.00 67.31 211 GLU A O 1
ATOM 1628 N N . ALA A 1 212 ? 36.306 10.586 21.723 1.00 67.69 212 ALA A N 1
ATOM 1629 C CA . ALA A 1 212 ? 37.316 9.939 22.563 1.00 67.69 212 ALA A CA 1
ATOM 1630 C C . ALA A 1 212 ? 38.023 10.935 23.511 1.00 67.69 212 ALA A C 1
ATOM 1632 O O . ALA A 1 212 ? 38.195 10.644 24.698 1.00 67.69 212 ALA A O 1
ATOM 1633 N N . LEU A 1 213 ? 38.351 12.148 23.043 1.00 62.09 213 LEU A N 1
ATOM 1634 C CA . LEU A 1 213 ? 38.926 13.216 23.876 1.00 62.09 213 LEU A CA 1
ATOM 1635 C C . LEU A 1 213 ? 37.939 13.766 24.924 1.00 62.09 213 LEU A C 1
ATOM 1637 O O . LEU A 1 213 ? 38.344 14.089 26.045 1.00 62.09 213 LEU A O 1
ATOM 1641 N N . LYS A 1 214 ? 36.638 13.851 24.611 1.00 67.69 214 LYS A N 1
ATOM 1642 C CA . LYS A 1 214 ? 35.600 14.271 25.575 1.00 67.69 214 LYS A CA 1
ATOM 1643 C C . LYS A 1 214 ? 35.376 13.241 26.686 1.00 67.69 214 LYS A C 1
ATOM 1645 O O . LYS A 1 214 ? 35.169 13.637 27.835 1.00 67.69 214 LYS A O 1
ATOM 1650 N N . LEU A 1 215 ? 35.444 11.947 26.372 1.00 64.62 215 LEU A N 1
ATOM 1651 C CA . LEU A 1 215 ? 35.371 10.861 27.358 1.00 64.62 215 LEU A CA 1
ATOM 1652 C C . LEU A 1 215 ? 36.591 10.858 28.289 1.00 64.62 215 LEU A C 1
ATOM 1654 O O . LEU A 1 215 ? 36.432 10.774 29.506 1.00 64.62 215 LEU A O 1
ATOM 1658 N N . HIS A 1 216 ? 37.794 11.065 27.747 1.00 60.88 216 HIS A N 1
ATOM 1659 C CA . HIS A 1 216 ? 39.027 11.113 28.541 1.00 60.88 216 HIS A CA 1
ATOM 1660 C C . HIS A 1 216 ? 39.110 12.340 29.472 1.00 60.88 216 HIS A C 1
ATOM 1662 O O . HIS A 1 216 ? 39.762 12.284 30.513 1.00 60.88 216 HIS A O 1
ATOM 1668 N N . ARG A 1 217 ? 38.425 13.445 29.135 1.00 60.44 217 ARG A N 1
ATOM 1669 C CA . ARG A 1 217 ? 38.349 14.664 29.965 1.00 60.44 217 ARG A CA 1
ATOM 1670 C C . ARG A 1 217 ? 37.259 14.606 31.045 1.00 60.44 217 ARG A C 1
ATOM 1672 O O . ARG A 1 217 ? 37.402 15.269 32.065 1.00 60.44 217 ARG A O 1
ATOM 1679 N N . LYS A 1 218 ? 36.194 13.817 30.849 1.00 56.28 218 LYS A N 1
ATOM 1680 C CA . LYS A 1 218 ? 35.130 13.594 31.852 1.00 56.28 218 LYS A CA 1
ATOM 1681 C C . LYS A 1 218 ? 35.478 12.536 32.903 1.00 56.28 218 LYS A C 1
ATOM 1683 O O . LYS A 1 218 ? 34.852 12.529 33.949 1.00 56.28 218 LYS A O 1
ATOM 1688 N N . ALA A 1 219 ? 36.461 11.675 32.641 1.00 55.72 219 ALA A N 1
ATOM 1689 C CA . ALA A 1 219 ? 36.964 10.691 33.605 1.00 55.72 219 ALA A CA 1
ATOM 1690 C C . ALA A 1 219 ? 38.085 11.237 34.523 1.00 55.72 219 ALA A C 1
ATOM 1692 O O . ALA A 1 219 ? 38.629 10.497 35.336 1.00 55.72 219 ALA A O 1
ATOM 1693 N N . GLY A 1 220 ? 38.461 12.513 34.358 1.00 56.00 220 GLY A N 1
ATOM 1694 C CA . GLY A 1 220 ? 39.488 13.219 35.137 1.00 56.00 220 GLY A CA 1
ATOM 1695 C C . GLY A 1 220 ? 38.948 14.341 36.040 1.00 56.00 220 GLY A C 1
ATOM 1696 O O . GLY A 1 220 ? 39.730 15.182 36.483 1.00 56.00 220 GLY A O 1
ATOM 1697 N N . GLN A 1 221 ? 37.634 14.374 36.276 1.00 47.44 221 GLN A N 1
ATOM 1698 C CA . GLN A 1 221 ? 36.945 15.113 37.344 1.00 47.44 221 GLN A CA 1
ATOM 1699 C C . GLN A 1 221 ? 36.169 14.107 38.190 1.00 47.44 221 GLN A C 1
ATOM 1701 O O . GLN A 1 221 ? 36.034 14.368 39.403 1.00 47.44 221 GLN A O 1
#

pLDDT: mean 77.1, std 17.79, range [39.56, 97.94]

Organism: NCBI:txid1891926

Mean predicted aligned error: 16.57 Å

Foldseek 3Di:
DDLLVQLVCLLPPDPVVCPVDPDDSLVSLVVSLVVLVVVLVVLVVVLVVLVVVLVVLVVLLVVLVVLLVVLVVQLVVCVVVVNVVSNVVSVVSSVVSVVVNVVSVVVNVVSVVVSVVSVVVSVVSVVVSVVSVVSSVVSVVVVVVVVVVVVVVVVVVVDDDPVCVVVVVVVVVVVVVVVVVVVVVVVVVVVVVVVVDDDPPVVVVVVVVVVVVVVVVVVVD

InterPro domains:
  IPR007157 PspA/VIPP1 [PF04012] (2-217)
  IPR007157 PspA/VIPP1 [PTHR31088] (1-214)

Sequence (221 aa):
MGLFKRISDIISANLNEMVEQHEDPEKMLKQAIREMKESIKAAELDTARVLANEKKLKRELVNNESDVKRWTAEAESAVDVGNDDLARKALSRKLAHGNIVQALRDQLEVAEPATQTLRHQLEGMNAKLAEATRNLATLSARKQAAEVRKKALSSMSAGCDPTVGDAAFEKFDRMREKVEQAEAEADALAELRGDTCLPNATSNKVDAELEALKLHRKAGQ

Solvent-accessible surface area (backbone atoms only — not comparable to full-atom values): 12012 Å² total; per-residue (Å²): 134,57,72,68,54,54,52,49,51,61,70,67,49,54,79,82,68,54,72,81,51,98,60,62,64,67,58,55,51,53,49,50,51,51,55,49,53,52,52,48,53,53,51,49,55,54,46,49,52,52,47,48,51,49,53,48,50,53,50,52,34,54,51,32,51,49,48,28,50,51,24,46,54,51,19,52,54,23,49,76,73,68,35,60,71,57,17,52,53,25,46,52,51,22,51,55,31,48,52,51,34,50,56,43,47,59,51,43,68,58,44,53,58,53,46,52,52,50,50,53,50,50,52,52,51,51,52,51,49,55,50,52,51,52,52,48,53,53,50,53,52,52,50,52,52,50,50,52,51,49,50,53,52,50,61,62,70,72,56,96,48,97,80,51,57,64,63,54,50,48,52,47,49,54,47,47,50,51,48,51,48,49,48,48,49,50,48,50,50,48,45,59,55,43,72,72,67,71,75,74,64,60,57,60,50,53,53,50,52,50,53,53,53,53,54,62,58,63,76,74,114

Radius of gyration: 34.58 Å; Cα contacts (8 Å, |Δi|>4): 91; chains: 1; bounding box: 67×28×102 Å

Nearest PDB structures (foldseek):
  6zw4-assembly1_E  TM=5.724E-01  e=1.760E-08  Nostoc punctiforme
  7o3w-assembly1_A  TM=6.331E-01  e=9.740E-08  Synechocystis sp. PCC 6803 substr. Kazusa
  6zw4-assembly1_CC  TM=5.092E-01  e=1.264E-08  Nostoc punctiforme
  7o40-assembly1_A  TM=6.308E-01  e=2.630E-07  Synechocystis sp. PCC 6803 substr. Kazusa
  4whe-assembly1_A  TM=5.493E-01  e=4.975E-05  Escherichia coli K-12